Protein AF-A0A1G2QPV4-F1 (afdb_monomer_lite)

Secondary structure (DSSP, 8-state):
-HHHHHHHHHHHHHT----TT--EEEEGGGSPTTPEEE-SSTTB-EEEEEEEESS-EEEEEEESS-EEEEEEEEEE-STT-----EEEEEEEETTS-EEEEEEE--S-PPEEEETTTTEEEEEEEEEEEEE-SEEEEEEEE-TTSEEEEEEEE--B----HHHHHHHHHHHHHIIIIIT-S-GGGGTSSHHHHHHHHHHHHHHHHHHHHHHHS-HHHHHHHHHHHHHHHHHHHHHHHH---TTEEEEETTEEEEES--SSPPPSS--------TTS------HHHHHHHHHHHHHHHHHH-SSPP-TT---EEEEEEESSSSEEEEEEE-SS-EEEEEEEEEEETTTEEEEEEEEEEEE-

Radius of gyration: 27.89 Å; chains: 1; bounding box: 85×53×61 Å

Foldseek 3Di:
DVVVVVVLVVLLVVLPDPPQDDALEDEQCQDDPPDEAEDDPLQAKHKYKHWFDQDKYKYKYWDPFKDWKKKFKKWFPDPPIAFQKKKWKWWAAPVRDIDTDMFGTDRAADWDADQALGTIIRGGDMDIDIGGTGIMMIIMAGVRRGGIMMMIMHDDHDDDVVSLVVLLVCQLVCQCVRNVHHSCSSLVGNNVVSVVSNVVSVVVVLVVCCVVVDVVVSVVVVVVVVVVVVVVCCCVVVDDPQADQDDDPQDTDGRHNNPDDGDPDTDDPPPPPVVPPFDDDRVLLVVQVQVVCQVCVCVQDPDHAPPPFDKGWDDWTAPDSFWIWTWIDRVPWIFIKIWGWDADPVGHIDTPHIGTPDTD

pLDDT: mean 85.11, std 13.78, range [36.62, 98.69]

Sequence (360 aa):
MKRITLAIFVLGLVLVAPVASAHNPRLVFQQATGTVTTIEKPEVSQAFYGLLRGEVEVYNFKLDNAQDFYFSLLAPNVTKAKTDFTARLTGVDIDGKEVWQVLAGKKDWPKYYEEFAGDNYLKGPEKTIYLKAGDYKISVGNPGNIGKYVLVVGTKEAWPPAEIINTLSVLPSLKKDFFETSPWKAYNNRVGLFVLGFSLALIAILILLTWYFGRRFWMAFLIGVLVASGLVFIRVYFSGAEDAWICQNGEWVAHGQPVEVRPDRPCSKQILDTKNVKFQPAPAVAYLVRAYLEKNISSLSPEKEVLGGKFYLTNLEFSDNQTAVVSFEDGHNAFVGLFKFTINEPEQVESLGFEILNKN

Structure (mmCIF, N/CA/C/O backbone):
data_AF-A0A1G2QPV4-F1
#
_entry.id   AF-A0A1G2QPV4-F1
#
loop_
_atom_site.group_PDB
_atom_site.id
_atom_site.type_symbol
_atom_site.label_atom_id
_atom_site.label_alt_id
_atom_site.label_comp_id
_atom_site.label_asym_id
_atom_site.label_entity_id
_atom_site.label_seq_id
_atom_site.pdbx_PDB_ins_code
_atom_site.Cartn_x
_atom_site.Cartn_y
_atom_site.Cartn_z
_atom_site.occupancy
_atom_site.B_iso_or_equiv
_atom_site.auth_seq_id
_atom_site.auth_comp_id
_atom_site.auth_asym_id
_atom_site.auth_atom_id
_atom_site.pdbx_PDB_model_num
ATOM 1 N N . MET A 1 1 ? 42.554 -1.889 -25.750 1.00 53.81 1 MET A N 1
ATOM 2 C CA . MET A 1 1 ? 41.251 -2.552 -25.998 1.00 53.81 1 MET A CA 1
ATOM 3 C C . MET A 1 1 ? 40.832 -3.471 -24.851 1.00 53.81 1 MET A C 1
ATOM 5 O O . MET A 1 1 ? 39.916 -3.078 -24.153 1.00 53.81 1 MET A O 1
ATOM 9 N N . LYS A 1 2 ? 41.528 -4.582 -24.540 1.00 48.50 2 LYS A N 1
ATOM 10 C CA . LYS A 1 2 ? 41.161 -5.495 -23.421 1.00 48.50 2 LYS A CA 1
ATOM 11 C C . LYS A 1 2 ? 40.989 -4.821 -22.041 1.00 48.50 2 LYS A C 1
ATOM 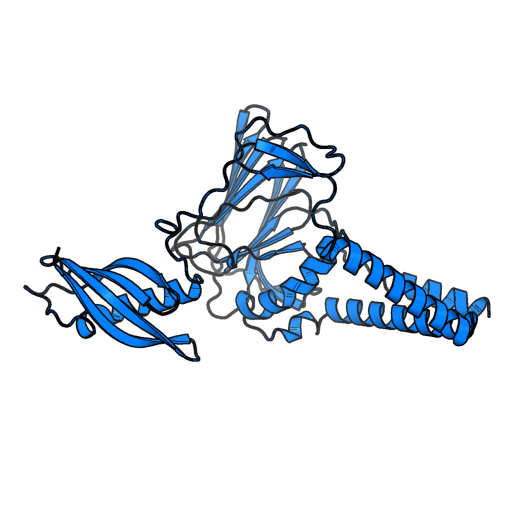13 O O . LYS A 1 2 ? 40.123 -5.213 -21.272 1.00 48.50 2 LYS A O 1
ATOM 18 N N . ARG A 1 3 ? 41.778 -3.778 -21.743 1.00 51.25 3 ARG A N 1
ATOM 19 C CA . ARG A 1 3 ? 41.696 -3.009 -20.480 1.00 51.25 3 ARG A CA 1
ATOM 20 C C . ARG A 1 3 ? 40.470 -2.086 -20.382 1.00 51.25 3 ARG A C 1
ATOM 22 O O . ARG A 1 3 ? 40.031 -1.800 -19.280 1.00 51.25 3 ARG A O 1
ATOM 29 N N . ILE A 1 4 ? 39.911 -1.657 -21.517 1.00 58.84 4 ILE A N 1
ATOM 30 C CA . ILE A 1 4 ? 38.712 -0.802 -21.570 1.00 58.84 4 ILE A CA 1
ATOM 31 C C . ILE A 1 4 ? 37.466 -1.681 -21.405 1.00 58.84 4 ILE A C 1
ATOM 33 O O . ILE A 1 4 ? 36.623 -1.395 -20.566 1.00 58.84 4 ILE A O 1
ATOM 37 N N . THR A 1 5 ? 37.403 -2.824 -22.096 1.00 55.69 5 THR A N 1
ATOM 38 C CA . THR A 1 5 ? 36.300 -3.791 -21.960 1.00 55.69 5 THR A CA 1
ATOM 39 C C . THR A 1 5 ? 36.163 -4.337 -20.533 1.00 55.69 5 THR A C 1
ATOM 41 O O . THR A 1 5 ? 35.050 -4.456 -20.031 1.00 55.69 5 THR A O 1
ATOM 44 N N . LEU A 1 6 ? 37.286 -4.603 -19.852 1.00 52.62 6 LEU A N 1
ATOM 45 C CA . LEU A 1 6 ? 37.298 -5.032 -18.450 1.00 52.62 6 LEU A CA 1
ATOM 46 C C . LEU A 1 6 ? 36.801 -3.928 -17.500 1.00 52.62 6 LEU A C 1
ATOM 48 O O . LEU A 1 6 ? 36.043 -4.216 -16.583 1.00 52.62 6 LEU A O 1
ATOM 52 N N . ALA A 1 7 ? 37.168 -2.665 -17.740 1.00 59.50 7 ALA A N 1
ATOM 53 C CA . ALA A 1 7 ? 36.741 -1.538 -16.908 1.00 59.50 7 ALA A CA 1
ATOM 54 C C . ALA A 1 7 ? 35.225 -1.280 -16.986 1.00 59.50 7 ALA A C 1
ATOM 56 O O . ALA A 1 7 ? 34.612 -0.964 -15.974 1.00 59.50 7 ALA A O 1
ATOM 57 N N . ILE A 1 8 ? 34.603 -1.466 -18.155 1.00 59.56 8 ILE A N 1
ATOM 58 C CA . ILE A 1 8 ? 33.148 -1.313 -18.334 1.00 59.56 8 ILE A CA 1
ATOM 59 C C . ILE A 1 8 ? 32.370 -2.482 -17.716 1.00 59.56 8 ILE A C 1
ATOM 61 O O . ILE A 1 8 ? 31.331 -2.261 -17.100 1.00 59.56 8 ILE A O 1
ATOM 65 N N . PHE A 1 9 ? 32.888 -3.710 -17.814 1.00 57.84 9 PHE A N 1
ATOM 66 C CA . PHE A 1 9 ? 32.292 -4.871 -17.144 1.00 57.84 9 PHE A CA 1
ATOM 67 C C . PHE A 1 9 ? 32.356 -4.729 -15.613 1.00 57.84 9 PHE A C 1
ATOM 69 O O . PHE A 1 9 ? 31.375 -4.990 -14.922 1.00 57.84 9 PHE A O 1
ATOM 76 N N . VAL A 1 10 ? 33.479 -4.224 -15.088 1.00 59.31 10 VAL A N 1
ATOM 77 C CA . VAL A 1 10 ? 33.644 -3.905 -13.662 1.00 59.31 10 VAL A CA 1
ATOM 78 C C . VAL A 1 10 ? 32.740 -2.737 -13.236 1.00 59.31 10 VAL A C 1
ATOM 80 O O . VAL A 1 10 ? 32.134 -2.813 -12.175 1.00 59.31 10 VAL A O 1
ATOM 83 N N . LEU A 1 11 ? 32.560 -1.699 -14.064 1.00 57.50 11 LEU A N 1
ATOM 84 C CA . LEU A 1 11 ? 31.655 -0.576 -13.768 1.00 57.50 11 LEU A CA 1
ATOM 85 C C . LEU A 1 11 ? 30.173 -0.999 -13.741 1.00 57.50 11 LEU A C 1
ATOM 87 O O . LEU A 1 11 ? 29.422 -0.536 -12.887 1.00 57.50 11 LEU A O 1
ATOM 91 N N . GLY A 1 12 ? 29.764 -1.913 -14.631 1.00 55.34 12 GLY A N 1
ATOM 92 C CA . GLY A 1 12 ? 28.429 -2.519 -14.613 1.00 55.34 12 GLY A CA 1
ATOM 93 C C . GLY A 1 12 ? 28.179 -3.384 -13.372 1.00 55.34 12 GLY A C 1
ATOM 94 O O . GLY A 1 12 ? 27.086 -3.346 -12.819 1.00 55.34 12 GLY A O 1
ATOM 95 N N . LEU A 1 13 ? 29.205 -4.095 -12.887 1.00 53.56 13 LEU A N 1
ATOM 96 C CA . LEU A 1 13 ? 29.165 -4.873 -11.639 1.00 53.56 13 LEU A CA 1
ATOM 97 C C . LEU A 1 13 ? 29.114 -3.991 -10.378 1.00 53.56 13 LEU A C 1
ATOM 99 O O . LEU A 1 13 ? 28.478 -4.372 -9.402 1.00 53.56 13 LEU A O 1
ATOM 103 N N . VAL A 1 14 ? 29.730 -2.804 -10.399 1.00 52.16 14 VAL A N 1
ATOM 104 C CA . VAL A 1 14 ? 29.731 -1.852 -9.267 1.00 52.16 14 VAL A CA 1
ATOM 105 C C . VAL A 1 14 ? 28.388 -1.116 -9.110 1.00 52.16 14 VAL A C 1
ATOM 107 O O . VAL A 1 14 ? 28.071 -0.652 -8.017 1.00 52.16 14 VAL A O 1
ATOM 110 N N . LEU A 1 15 ? 27.557 -1.052 -10.157 1.00 48.44 15 LEU A N 1
ATOM 111 C CA . LEU A 1 15 ? 26.215 -0.446 -10.105 1.00 48.44 15 LEU A CA 1
ATOM 112 C C . LEU A 1 15 ? 25.108 -1.407 -9.642 1.00 48.44 15 LEU A C 1
ATOM 114 O O . LEU A 1 15 ? 23.984 -0.963 -9.416 1.00 48.44 15 LEU A O 1
ATOM 118 N N . VAL A 1 16 ? 25.419 -2.690 -9.422 1.00 50.44 16 VAL A N 1
ATOM 119 C CA . VAL A 1 16 ? 24.529 -3.648 -8.739 1.00 50.44 16 VAL A CA 1
ATOM 120 C C . VAL A 1 16 ? 24.710 -3.518 -7.222 1.00 50.44 16 VAL A C 1
ATOM 122 O O . VAL A 1 16 ? 24.920 -4.498 -6.508 1.00 50.44 16 VAL A O 1
ATOM 125 N N . ALA A 1 17 ? 24.701 -2.282 -6.718 1.00 48.34 17 ALA A N 1
ATOM 126 C CA . ALA A 1 17 ? 24.673 -2.061 -5.281 1.00 48.34 17 ALA A CA 1
ATOM 127 C C . ALA A 1 17 ? 23.384 -2.679 -4.712 1.00 48.34 17 ALA A C 1
ATOM 129 O O . ALA A 1 17 ? 22.373 -2.755 -5.421 1.00 48.34 17 ALA A O 1
ATOM 130 N N . PRO A 1 18 ? 23.401 -3.138 -3.452 1.00 49.84 18 PRO A N 1
ATOM 131 C CA . PRO A 1 18 ? 22.307 -3.917 -2.910 1.00 49.84 18 PRO A CA 1
ATOM 132 C C . PRO A 1 18 ? 21.016 -3.093 -2.948 1.00 49.84 18 PRO A C 1
ATOM 134 O O . PRO A 1 18 ? 20.894 -2.085 -2.256 1.00 49.84 18 PRO A O 1
ATOM 137 N N . VAL A 1 19 ? 20.007 -3.573 -3.677 1.00 52.72 19 VAL A N 1
ATOM 138 C CA . VAL A 1 19 ? 18.590 -3.156 -3.553 1.00 52.72 19 VAL A CA 1
ATOM 139 C C . VAL A 1 19 ? 18.004 -3.640 -2.199 1.00 52.72 19 VAL A C 1
ATOM 141 O O . VAL A 1 19 ? 16.799 -3.777 -2.010 1.00 52.72 19 VAL A O 1
ATOM 144 N N . ALA A 1 20 ? 18.888 -3.946 -1.248 1.00 50.06 20 ALA A N 1
ATOM 145 C CA . ALA A 1 20 ? 18.732 -4.877 -0.142 1.00 50.06 20 ALA A CA 1
ATOM 146 C C . ALA A 1 20 ? 18.184 -4.204 1.121 1.00 50.06 20 ALA A C 1
ATOM 148 O O . ALA A 1 20 ? 18.720 -4.365 2.209 1.00 50.06 20 ALA A O 1
ATOM 149 N N . SER A 1 21 ? 17.204 -3.317 0.965 1.00 56.28 21 SER A N 1
ATOM 150 C CA . SER A 1 21 ? 16.435 -2.774 2.100 1.00 56.28 21 SER A CA 1
ATOM 151 C C . SER A 1 21 ? 15.154 -2.068 1.675 1.00 56.28 21 SER A C 1
ATOM 153 O O . SER A 1 21 ? 14.582 -1.304 2.446 1.00 56.28 21 SER A O 1
ATOM 155 N N . ALA A 1 22 ? 14.677 -2.301 0.454 1.00 65.50 22 ALA A N 1
ATOM 156 C CA . ALA A 1 22 ? 13.354 -1.836 0.085 1.00 65.50 22 ALA A CA 1
ATOM 157 C C . ALA A 1 22 ? 12.333 -2.946 0.368 1.00 65.50 22 ALA A C 1
ATOM 159 O O . ALA A 1 22 ? 12.564 -4.124 0.084 1.00 65.50 22 ALA A O 1
ATOM 160 N N . HIS A 1 23 ? 11.192 -2.558 0.928 1.00 76.50 23 HIS A N 1
ATOM 161 C CA . HIS A 1 23 ? 10.010 -3.407 0.945 1.00 76.50 23 HIS A CA 1
ATOM 162 C C . HIS A 1 23 ? 9.363 -3.380 -0.433 1.00 76.50 23 HIS A C 1
ATOM 164 O O . HIS A 1 23 ? 9.369 -2.349 -1.107 1.00 76.50 23 HIS A O 1
ATOM 170 N N . ASN A 1 24 ? 8.751 -4.487 -0.832 1.00 87.44 24 ASN A N 1
ATOM 171 C CA . ASN A 1 24 ? 7.957 -4.507 -2.046 1.00 87.44 24 ASN A CA 1
ATOM 172 C C . ASN A 1 24 ? 6.610 -3.784 -1.812 1.00 87.44 24 ASN A C 1
ATOM 174 O O . ASN A 1 24 ? 5.819 -4.252 -0.983 1.00 87.44 24 ASN A O 1
ATOM 178 N N . PRO A 1 25 ? 6.340 -2.642 -2.476 1.00 91.94 25 PRO A N 1
ATOM 179 C CA . PRO A 1 25 ? 5.156 -1.843 -2.197 1.00 91.94 25 PRO A CA 1
ATOM 180 C C . PRO A 1 25 ? 3.887 -2.453 -2.805 1.00 91.94 25 PRO A C 1
ATOM 182 O O . PRO A 1 25 ? 3.848 -2.852 -3.972 1.00 91.94 25 PRO A O 1
ATOM 185 N N . ARG A 1 26 ? 2.806 -2.453 -2.022 1.00 94.19 26 ARG A N 1
ATOM 186 C CA . ARG A 1 26 ? 1.452 -2.852 -2.431 1.00 94.19 26 ARG A CA 1
ATOM 187 C C . ARG A 1 26 ? 0.473 -1.720 -2.118 1.00 94.19 26 ARG A C 1
ATOM 189 O O . ARG A 1 26 ? 0.315 -1.347 -0.956 1.00 94.19 26 ARG A O 1
ATOM 196 N N . LEU A 1 27 ? -0.169 -1.151 -3.141 1.00 94.19 27 LEU A N 1
ATOM 197 C CA . LEU A 1 27 ? -1.107 -0.030 -2.982 1.00 94.19 27 LEU A CA 1
ATOM 198 C C . LEU A 1 27 ? -2.514 -0.543 -2.649 1.00 94.19 27 LEU A C 1
ATOM 200 O O . LEU A 1 27 ? -3.373 -0.673 -3.517 1.00 94.19 27 LEU A O 1
ATOM 204 N N . VAL A 1 28 ? -2.755 -0.843 -1.377 1.00 94.94 28 VAL A N 1
ATOM 205 C CA . VAL A 1 28 ? -4.061 -1.329 -0.905 1.00 94.94 28 VAL A CA 1
ATOM 206 C C . VAL A 1 28 ? -5.063 -0.183 -0.779 1.00 94.94 28 VAL A C 1
ATOM 208 O O . VAL A 1 28 ? -6.241 -0.358 -1.055 1.00 94.94 28 VAL A O 1
ATOM 211 N N . PHE A 1 29 ? -4.596 1.041 -0.519 1.00 91.19 29 PHE A N 1
ATOM 212 C CA . PHE A 1 29 ? -5.446 2.232 -0.465 1.00 91.19 29 PHE A CA 1
ATOM 213 C C . PHE A 1 29 ? -6.197 2.532 -1.774 1.00 91.19 29 PHE A C 1
ATOM 215 O O . PHE A 1 29 ? -7.103 3.359 -1.766 1.00 91.19 29 PHE A O 1
ATOM 222 N N . GLN A 1 30 ? -5.849 1.912 -2.903 1.00 88.81 30 GLN A N 1
ATOM 223 C CA . GLN A 1 30 ? -6.598 2.051 -4.158 1.00 88.81 30 GLN A CA 1
ATOM 224 C C . GLN A 1 30 ? -7.768 1.059 -4.269 1.00 88.81 30 GLN A C 1
ATOM 226 O O . GLN A 1 30 ? -8.621 1.212 -5.140 1.00 88.81 30 GLN A O 1
ATOM 231 N N . GLN A 1 31 ? -7.830 0.062 -3.386 1.00 88.19 31 GLN A N 1
ATOM 232 C CA . GLN A 1 31 ? -8.887 -0.940 -3.360 1.00 88.19 31 GLN A CA 1
ATOM 233 C C . GLN A 1 31 ? -10.172 -0.390 -2.723 1.00 88.19 31 GLN A C 1
ATOM 235 O O . GLN A 1 31 ? -10.167 0.599 -1.973 1.00 88.19 31 GLN A O 1
ATOM 240 N N . ALA A 1 32 ? -11.290 -1.045 -3.043 1.00 82.38 32 ALA A N 1
ATOM 241 C CA . ALA A 1 32 ? -12.579 -0.766 -2.427 1.00 82.38 32 ALA A CA 1
ATOM 242 C C . ALA A 1 32 ? -12.555 -1.151 -0.939 1.00 82.38 32 ALA A C 1
ATOM 244 O O . ALA A 1 32 ? -11.946 -2.153 -0.558 1.00 82.38 32 ALA A O 1
ATOM 245 N N . THR A 1 33 ? -13.238 -0.370 -0.103 1.00 83.06 33 THR A N 1
ATOM 246 C CA . THR A 1 33 ? -13.399 -0.672 1.326 1.00 83.06 33 THR A CA 1
ATOM 247 C C . THR A 1 33 ? -13.987 -2.075 1.515 1.00 83.06 33 THR A C 1
ATOM 249 O O . THR A 1 33 ? -14.845 -2.493 0.739 1.00 83.06 33 THR A O 1
ATOM 252 N N . GLY A 1 34 ? -13.492 -2.813 2.509 1.00 82.56 34 GLY A N 1
ATOM 253 C CA . GLY A 1 34 ? -13.919 -4.188 2.787 1.00 82.56 34 GLY A CA 1
ATOM 254 C C . GLY A 1 34 ? -13.256 -5.257 1.908 1.00 82.56 34 GLY A C 1
ATOM 255 O O . GLY A 1 34 ? -13.473 -6.448 2.136 1.00 82.56 34 GLY A O 1
ATOM 256 N N . THR A 1 35 ? -12.416 -4.875 0.936 1.00 89.56 35 THR A N 1
ATOM 257 C CA . THR A 1 35 ? -11.646 -5.845 0.141 1.00 89.56 35 THR A CA 1
ATOM 258 C C . THR A 1 35 ? -10.662 -6.596 1.035 1.00 89.56 35 THR A C 1
ATOM 260 O O . THR A 1 35 ? -9.861 -5.998 1.753 1.00 89.56 35 THR A O 1
ATOM 263 N N . VAL A 1 36 ? -10.703 -7.927 0.975 1.00 94.31 36 VAL A N 1
ATOM 264 C CA . VAL A 1 36 ? -9.723 -8.779 1.651 1.00 94.31 36 VAL A CA 1
ATOM 265 C C . VAL A 1 36 ? -8.486 -8.899 0.769 1.00 94.31 36 VAL A C 1
ATOM 267 O O . VAL A 1 36 ? -8.549 -9.432 -0.338 1.00 94.31 36 VAL A O 1
ATOM 270 N N . THR A 1 37 ? -7.348 -8.426 1.269 1.00 96.94 37 THR A N 1
ATOM 271 C CA . THR A 1 37 ? -6.059 -8.556 0.584 1.00 96.94 37 THR A CA 1
ATOM 272 C C . THR A 1 37 ? -5.429 -9.907 0.905 1.00 96.94 37 THR A C 1
ATOM 274 O O . THR A 1 37 ? -5.429 -10.340 2.053 1.00 96.94 37 THR A O 1
ATOM 277 N N . THR A 1 38 ? -4.848 -10.575 -0.088 1.00 97.75 38 THR A N 1
ATOM 278 C CA . THR A 1 38 ? -4.028 -11.774 0.147 1.00 97.75 38 THR A CA 1
ATOM 279 C C . THR A 1 38 ? -2.553 -11.381 0.184 1.00 97.75 38 THR A C 1
ATOM 281 O O . THR A 1 38 ? -2.076 -10.703 -0.725 1.00 97.75 38 THR A O 1
ATOM 284 N N . ILE A 1 39 ? -1.826 -11.786 1.228 1.00 97.25 39 ILE A N 1
ATOM 285 C CA . ILE A 1 39 ? -0.366 -11.657 1.285 1.00 97.25 39 ILE A CA 1
ATOM 286 C C . ILE A 1 39 ? 0.223 -12.898 0.619 1.00 97.25 39 ILE A C 1
ATOM 288 O O . ILE A 1 39 ? 0.235 -13.990 1.190 1.00 97.25 39 ILE A O 1
ATOM 292 N N . GLU A 1 40 ? 0.721 -12.723 -0.596 1.00 94.06 40 GLU A N 1
ATOM 293 C CA . GLU A 1 40 ? 1.468 -13.763 -1.295 1.00 94.06 40 GLU A CA 1
ATOM 294 C C . GLU A 1 40 ? 2.908 -13.807 -0.784 1.00 94.06 40 GLU A C 1
ATOM 296 O O . GLU A 1 40 ? 3.520 -12.758 -0.592 1.00 94.06 40 GLU A O 1
ATOM 301 N N . LYS A 1 41 ? 3.468 -15.008 -0.595 1.00 92.56 41 LYS A N 1
ATOM 302 C CA . LYS A 1 41 ? 4.850 -15.207 -0.112 1.00 92.56 41 LYS A CA 1
ATOM 303 C C . LYS A 1 41 ? 5.134 -14.401 1.170 1.00 92.56 41 LYS A C 1
ATOM 305 O O . LYS A 1 41 ? 5.927 -13.458 1.142 1.00 92.56 41 LYS A O 1
ATOM 310 N N . PRO A 1 42 ? 4.461 -14.723 2.288 1.00 94.25 42 PRO A N 1
ATOM 311 C CA . PRO A 1 42 ? 4.539 -13.971 3.548 1.00 94.25 42 PRO A CA 1
ATOM 312 C C . PRO A 1 42 ? 5.946 -13.892 4.168 1.00 94.25 42 PRO A C 1
ATOM 314 O O . PRO A 1 42 ? 6.179 -13.082 5.061 1.00 94.25 42 PRO A O 1
ATOM 317 N N . GLU A 1 43 ? 6.893 -14.715 3.720 1.00 90.75 43 GLU A N 1
ATOM 318 C CA . GLU A 1 43 ? 8.311 -14.600 4.051 1.00 90.75 43 GLU A CA 1
ATOM 319 C C . GLU A 1 43 ? 8.996 -13.403 3.376 1.00 90.75 43 GLU A C 1
ATOM 321 O O . GLU A 1 43 ? 9.967 -12.872 3.921 1.00 90.75 43 GLU A O 1
ATOM 326 N N . VAL A 1 44 ? 8.505 -12.977 2.206 1.00 91.00 44 VAL A N 1
ATOM 327 C CA . VAL A 1 44 ? 9.066 -11.873 1.422 1.00 91.00 44 VAL A CA 1
ATOM 328 C C . VAL A 1 44 ? 8.657 -10.538 2.028 1.00 91.00 44 VAL A C 1
ATOM 330 O O . VAL A 1 44 ? 7.481 -10.287 2.286 1.00 91.00 44 VAL A O 1
ATOM 333 N N . SER A 1 45 ? 9.654 -9.673 2.195 1.00 91.12 45 SER A N 1
ATOM 334 C CA . SER A 1 45 ? 9.536 -8.320 2.721 1.00 91.12 45 SER A CA 1
ATOM 335 C C . SER A 1 45 ? 8.614 -7.456 1.849 1.00 91.12 45 SER A C 1
ATOM 337 O O . SER A 1 45 ? 8.961 -7.068 0.729 1.00 91.12 45 SER A O 1
ATOM 339 N N . GLN A 1 46 ? 7.422 -7.155 2.361 1.00 94.12 46 GLN A N 1
ATOM 340 C CA . GLN A 1 46 ? 6.354 -6.434 1.663 1.00 94.12 46 GLN A CA 1
ATOM 341 C C . GLN A 1 46 ? 5.799 -5.310 2.534 1.00 94.12 46 GLN A C 1
ATOM 343 O O . GLN A 1 46 ? 5.676 -5.462 3.747 1.00 94.12 46 GLN A O 1
ATOM 348 N N . ALA A 1 47 ? 5.424 -4.198 1.901 1.00 95.56 47 ALA A N 1
ATOM 349 C CA . ALA A 1 47 ? 4.785 -3.057 2.548 1.00 95.56 47 ALA A CA 1
ATOM 350 C C . ALA A 1 47 ? 3.426 -2.780 1.898 1.00 95.56 47 ALA A C 1
ATOM 352 O O . ALA A 1 47 ? 3.340 -2.359 0.743 1.00 95.56 47 ALA A O 1
ATOM 353 N N . PHE A 1 48 ? 2.358 -3.003 2.655 1.00 97.69 48 PHE A N 1
ATOM 354 C CA . PHE A 1 48 ? 0.981 -2.755 2.254 1.00 97.69 48 PHE A CA 1
ATOM 355 C C . PHE A 1 48 ? 0.560 -1.363 2.706 1.00 97.69 48 PHE A C 1
ATOM 357 O O . PHE A 1 48 ? 0.356 -1.121 3.894 1.00 97.69 48 PHE A O 1
ATOM 364 N N . TYR A 1 49 ? 0.432 -0.450 1.752 1.00 97.88 49 TYR A N 1
ATOM 365 C CA . TYR A 1 49 ? -0.001 0.923 1.976 1.00 97.88 49 TYR A CA 1
ATOM 366 C C . TYR A 1 49 ? -1.529 0.956 1.979 1.00 97.88 49 TYR A C 1
ATOM 368 O O . TYR A 1 49 ? -2.144 0.795 0.925 1.00 97.88 49 TYR A O 1
ATOM 376 N N . GLY A 1 50 ? -2.132 1.125 3.154 1.00 97.38 50 GLY A N 1
ATOM 377 C CA . GLY A 1 50 ? -3.578 1.051 3.375 1.00 97.38 50 GLY A CA 1
ATOM 378 C C . GLY A 1 50 ? -4.201 2.387 3.779 1.00 97.38 50 GLY A C 1
ATOM 379 O O . GLY A 1 50 ? -3.520 3.308 4.247 1.00 97.38 50 GLY A O 1
ATOM 380 N N . LEU A 1 51 ? -5.515 2.502 3.596 1.00 96.06 51 LEU A N 1
ATOM 381 C CA . LEU A 1 51 ? -6.305 3.663 4.010 1.00 96.06 51 LEU A CA 1
ATOM 382 C C . LEU A 1 51 ? -7.628 3.183 4.598 1.00 96.06 51 LEU A C 1
ATOM 384 O O . LEU A 1 51 ? -8.517 2.756 3.866 1.00 96.06 51 LEU A O 1
ATOM 388 N N . LEU A 1 52 ? -7.778 3.326 5.914 1.00 95.06 52 LEU A N 1
ATOM 389 C CA . LEU A 1 52 ? -9.031 2.989 6.580 1.00 95.06 52 LEU A CA 1
ATOM 390 C C . LEU A 1 52 ? -10.104 4.050 6.273 1.00 95.06 52 LEU A C 1
ATOM 392 O O . LEU A 1 52 ? -9.825 5.256 6.309 1.00 95.06 52 LEU A O 1
ATOM 396 N N . ARG A 1 53 ? -11.326 3.590 5.971 1.00 93.56 53 ARG A N 1
ATOM 397 C CA . ARG A 1 53 ? -12.486 4.411 5.560 1.00 93.56 53 ARG A CA 1
ATOM 398 C C . ARG A 1 53 ? -13.777 4.029 6.301 1.00 93.56 53 ARG A C 1
ATOM 400 O O . ARG A 1 53 ? -14.816 3.828 5.686 1.00 93.56 53 ARG A O 1
ATOM 407 N N . GLY A 1 54 ? -13.696 3.883 7.618 1.00 91.75 54 GLY A N 1
ATOM 408 C CA . GLY A 1 54 ? -14.795 3.466 8.499 1.00 91.75 54 GLY A CA 1
ATOM 409 C C . GLY A 1 54 ? -14.785 1.973 8.841 1.00 91.75 54 GLY A C 1
ATOM 410 O O . GLY A 1 54 ? -15.334 1.569 9.866 1.00 91.75 54 GLY A O 1
ATOM 411 N N . GLU A 1 55 ? -14.061 1.162 8.073 1.00 92.50 55 GLU A N 1
ATOM 412 C CA . GLU A 1 55 ? -13.931 -0.281 8.287 1.00 92.50 55 GLU A CA 1
ATOM 413 C C . GLU A 1 55 ? -12.482 -0.696 8.536 1.00 92.50 55 GLU A C 1
ATOM 415 O O . GLU A 1 55 ? -11.539 -0.003 8.148 1.00 92.50 55 GLU A O 1
ATOM 420 N N . VAL A 1 56 ? -12.317 -1.837 9.207 1.00 94.56 56 VAL A N 1
ATOM 421 C CA . VAL A 1 56 ? -11.010 -2.484 9.351 1.00 94.56 56 VAL A CA 1
ATOM 422 C C . VAL A 1 56 ? -10.566 -3.052 8.009 1.00 94.56 56 VAL A C 1
ATOM 424 O O . VAL A 1 56 ? -11.386 -3.506 7.215 1.00 94.56 56 VAL A O 1
ATOM 427 N N . GLU A 1 57 ? -9.263 -3.088 7.783 1.00 97.06 57 GLU A N 1
ATOM 428 C CA . GLU A 1 57 ? -8.687 -3.667 6.574 1.00 97.06 57 GLU A CA 1
ATOM 429 C C . GLU A 1 57 ? -8.067 -5.029 6.901 1.00 97.06 57 GLU A C 1
ATOM 431 O O . GLU A 1 57 ? -7.473 -5.228 7.969 1.00 97.06 57 GLU A O 1
ATOM 436 N N . VAL A 1 58 ? -8.295 -6.006 6.023 1.00 97.94 58 VAL A N 1
ATOM 437 C CA . VAL A 1 58 ? -8.069 -7.425 6.309 1.00 97.94 58 VAL A CA 1
ATOM 438 C C . VAL A 1 58 ? -7.091 -8.030 5.314 1.00 97.94 58 VAL A C 1
ATOM 440 O O . VAL A 1 58 ? -7.275 -7.926 4.104 1.00 97.94 58 VAL A O 1
ATOM 443 N N . TYR A 1 59 ? -6.095 -8.730 5.850 1.00 98.50 59 TYR A N 1
ATOM 444 C CA . TYR A 1 59 ? -5.050 -9.413 5.105 1.00 98.50 59 TYR A CA 1
ATOM 445 C C . TYR A 1 59 ? -5.047 -10.895 5.447 1.00 98.50 59 TYR A C 1
ATOM 447 O O . TYR A 1 59 ? -4.761 -11.241 6.590 1.00 98.50 59 TYR A O 1
ATOM 455 N N . ASN A 1 60 ? -5.315 -11.765 4.482 1.00 98.38 60 ASN A N 1
ATOM 456 C CA . ASN A 1 60 ? -5.219 -13.212 4.656 1.00 98.38 60 ASN A CA 1
ATOM 457 C C . ASN A 1 60 ? -3.890 -13.728 4.113 1.00 98.38 60 ASN A C 1
ATOM 459 O O . ASN A 1 60 ? -3.380 -13.220 3.115 1.00 98.38 60 ASN A O 1
ATOM 463 N N . PHE A 1 61 ? -3.341 -14.756 4.747 1.00 98.06 61 PHE A N 1
ATOM 464 C CA . PHE A 1 61 ? -2.149 -15.433 4.260 1.00 98.06 61 PHE A CA 1
ATOM 465 C C . PHE A 1 61 ? -2.079 -16.862 4.767 1.00 98.06 61 PHE A C 1
ATOM 467 O O . PHE A 1 61 ? -2.624 -17.199 5.817 1.00 98.06 61 PHE A O 1
ATOM 474 N N . LYS A 1 62 ? -1.367 -17.689 4.012 1.00 97.00 62 LYS A N 1
ATOM 475 C CA . LYS A 1 62 ? -1.115 -19.079 4.354 1.00 97.00 62 LYS A CA 1
ATOM 476 C C . LYS A 1 62 ? 0.378 -19.303 4.503 1.00 97.00 62 LYS A C 1
ATOM 478 O O . LYS A 1 62 ? 1.169 -18.770 3.726 1.00 97.00 62 LYS A O 1
ATOM 483 N N . LEU A 1 63 ? 0.749 -20.095 5.499 1.00 96.38 63 LEU A N 1
ATOM 484 C CA . LEU A 1 63 ? 2.101 -20.608 5.655 1.00 96.38 63 LEU A CA 1
ATOM 485 C C . LEU A 1 63 ? 2.122 -22.086 5.292 1.00 96.38 63 LEU A C 1
ATOM 487 O O . LEU A 1 63 ? 1.447 -22.891 5.929 1.00 96.38 63 LEU A O 1
ATOM 491 N N . ASP A 1 64 ? 2.929 -22.438 4.293 1.00 93.12 64 ASP A N 1
ATOM 492 C CA . ASP A 1 64 ? 3.160 -23.839 3.921 1.00 93.12 64 ASP A CA 1
ATOM 493 C C . ASP A 1 64 ? 4.206 -24.502 4.824 1.00 93.12 64 ASP A C 1
ATOM 495 O O . ASP A 1 64 ? 4.200 -25.715 5.013 1.00 93.12 64 ASP A O 1
ATOM 499 N N . ASN A 1 65 ? 5.103 -23.702 5.404 1.00 92.81 65 ASN A N 1
ATOM 500 C CA . ASN A 1 65 ? 6.158 -24.155 6.300 1.00 92.81 65 ASN A CA 1
ATOM 501 C C . ASN A 1 65 ? 6.214 -23.254 7.531 1.00 92.81 65 ASN A C 1
ATOM 503 O O . ASN A 1 65 ? 5.887 -22.068 7.466 1.00 92.81 65 ASN A O 1
ATOM 507 N N . ALA A 1 66 ? 6.657 -23.820 8.651 1.00 95.00 66 ALA A N 1
ATOM 508 C CA . ALA A 1 66 ? 6.885 -23.041 9.855 1.00 95.00 66 ALA A CA 1
ATOM 509 C C . ALA A 1 66 ? 8.039 -22.048 9.648 1.00 95.00 66 ALA A C 1
ATOM 511 O O . ALA A 1 66 ? 9.078 -22.409 9.092 1.00 95.00 66 ALA A O 1
ATOM 512 N N . GLN A 1 67 ? 7.868 -20.815 10.114 1.00 94.88 67 GLN A N 1
ATOM 513 C CA . GLN A 1 67 ? 8.859 -19.754 9.964 1.00 94.88 67 GLN A CA 1
ATOM 514 C C . GLN A 1 67 ? 8.695 -18.666 11.026 1.00 94.88 67 GLN A C 1
ATOM 516 O O . GLN A 1 67 ? 7.627 -18.498 11.621 1.00 94.88 67 GLN A O 1
ATOM 521 N N . ASP A 1 68 ? 9.748 -17.873 11.207 1.00 96.00 68 ASP A N 1
ATOM 522 C CA . ASP A 1 68 ? 9.637 -16.593 11.894 1.00 96.00 68 ASP A CA 1
ATOM 523 C C . ASP A 1 68 ? 8.903 -15.598 10.992 1.00 96.00 68 ASP A C 1
ATOM 525 O O . ASP A 1 68 ? 9.343 -15.265 9.891 1.00 96.00 68 ASP A O 1
ATOM 529 N N . PHE A 1 69 ? 7.761 -15.123 11.467 1.00 96.62 69 PHE A N 1
ATOM 530 C CA . PHE A 1 69 ? 6.920 -14.162 10.783 1.00 96.62 69 PHE A CA 1
ATOM 531 C C . PHE A 1 69 ? 7.056 -12.792 11.449 1.00 96.62 69 PHE A C 1
ATOM 533 O O . PHE A 1 69 ? 6.653 -12.587 12.599 1.00 96.62 69 PHE A O 1
ATOM 540 N N . TYR A 1 70 ? 7.651 -11.856 10.713 1.00 97.19 70 TYR A N 1
ATOM 541 C CA . TYR A 1 70 ? 7.741 -10.450 11.091 1.00 97.19 70 TYR A CA 1
ATOM 542 C C . TYR A 1 70 ? 6.524 -9.690 10.581 1.00 97.19 70 TYR A C 1
ATOM 544 O O . TYR A 1 70 ? 6.118 -9.865 9.431 1.00 97.19 70 TYR A O 1
ATOM 552 N N . PHE A 1 71 ? 5.991 -8.808 11.420 1.00 97.94 71 PHE A N 1
ATOM 553 C CA . PHE A 1 71 ? 5.035 -7.800 11.001 1.00 97.94 71 PHE A CA 1
ATOM 554 C C . PHE A 1 71 ? 5.166 -6.526 11.835 1.00 97.94 71 PHE A C 1
ATOM 556 O O . PHE A 1 71 ? 5.511 -6.561 13.022 1.00 97.94 71 PHE A O 1
ATOM 563 N N . SER A 1 72 ? 4.890 -5.383 11.217 1.00 97.62 72 SER A N 1
ATOM 564 C CA . SER A 1 72 ? 4.945 -4.081 11.874 1.00 97.62 72 SER A CA 1
ATOM 565 C C . SER A 1 72 ? 3.968 -3.081 11.280 1.00 97.62 72 SER A C 1
ATOM 567 O O . SER A 1 72 ? 3.396 -3.292 10.209 1.00 97.62 72 SER A O 1
ATOM 569 N N . LEU A 1 73 ? 3.757 -1.990 12.013 1.00 98.19 73 LEU A N 1
ATOM 570 C CA . LEU A 1 73 ? 2.953 -0.865 11.564 1.00 98.19 73 LEU A CA 1
ATOM 571 C C . LEU A 1 73 ? 3.806 0.390 11.401 1.00 98.19 73 LEU A C 1
ATOM 573 O O . LEU A 1 73 ? 4.598 0.734 12.276 1.00 98.19 73 LEU A O 1
ATOM 577 N N . LEU A 1 74 ? 3.564 1.123 10.319 1.00 97.44 74 LEU A N 1
ATOM 578 C CA . LEU A 1 74 ? 4.035 2.490 10.119 1.00 97.44 74 LEU A CA 1
ATOM 579 C C . LEU A 1 74 ? 2.847 3.391 9.770 1.00 97.44 74 LEU A C 1
ATOM 581 O O . LEU A 1 74 ? 1.788 2.925 9.352 1.00 97.44 74 LEU A O 1
ATOM 585 N N . ALA A 1 75 ? 3.027 4.696 9.918 1.00 97.31 75 ALA A N 1
ATOM 586 C CA . ALA A 1 75 ? 2.124 5.700 9.367 1.00 97.31 75 ALA A CA 1
ATOM 587 C C . ALA A 1 75 ? 2.934 6.701 8.535 1.00 97.31 75 ALA A C 1
ATOM 589 O O . ALA A 1 75 ? 4.090 6.966 8.875 1.00 97.31 75 ALA A O 1
ATOM 590 N N . PRO A 1 76 ? 2.386 7.265 7.446 1.00 97.31 76 PRO A N 1
ATOM 591 C CA . PRO A 1 76 ? 3.076 8.326 6.726 1.00 97.31 76 PRO A CA 1
ATOM 592 C C . PRO A 1 76 ? 3.204 9.559 7.625 1.00 97.31 76 PRO A C 1
ATOM 594 O O . PRO A 1 76 ? 2.253 9.946 8.303 1.00 97.31 76 PRO A O 1
ATOM 597 N N . ASN A 1 77 ? 4.372 10.199 7.630 1.00 96.38 77 ASN A N 1
ATOM 598 C CA . ASN A 1 77 ? 4.587 11.442 8.369 1.00 96.38 77 ASN A CA 1
ATOM 599 C C . ASN A 1 77 ? 4.042 12.637 7.565 1.00 96.38 77 ASN A C 1
ATOM 601 O O . ASN A 1 77 ? 4.799 13.406 6.973 1.00 96.38 77 ASN A O 1
ATOM 605 N N . VAL A 1 78 ? 2.713 12.741 7.517 1.00 94.44 78 VAL A N 1
ATOM 606 C CA . VAL A 1 78 ? 1.945 13.773 6.803 1.00 94.44 78 VAL A CA 1
ATOM 607 C C . VAL A 1 78 ? 1.044 14.554 7.759 1.00 94.44 78 VAL A C 1
ATOM 609 O O . VAL A 1 78 ? 0.927 14.245 8.949 1.00 94.44 78 VAL A O 1
ATOM 612 N N . THR A 1 79 ? 0.385 15.591 7.248 1.00 88.50 79 THR A N 1
ATOM 613 C CA . THR A 1 79 ? -0.565 16.369 8.050 1.00 88.50 79 THR A CA 1
ATOM 614 C C . THR A 1 79 ? -1.760 15.493 8.441 1.00 88.50 79 THR A C 1
ATOM 616 O O . THR A 1 79 ? -2.299 14.768 7.616 1.00 88.50 79 THR A O 1
ATOM 619 N N . LYS A 1 80 ? -2.175 15.543 9.717 1.00 88.75 80 LYS A N 1
ATOM 620 C CA . LYS A 1 80 ? -3.227 14.678 10.304 1.00 88.75 80 LYS A CA 1
ATOM 621 C C . LYS A 1 80 ? -2.900 13.174 10.318 1.00 88.75 80 LYS A C 1
ATOM 623 O O . LYS A 1 80 ? -3.817 12.358 10.420 1.00 88.75 80 LYS A O 1
ATOM 628 N N . ALA A 1 81 ? -1.621 12.799 10.253 1.00 93.31 81 ALA A N 1
ATOM 629 C CA . ALA A 1 81 ? -1.213 11.415 10.467 1.00 93.31 81 ALA A CA 1
ATOM 630 C C . ALA A 1 81 ? -1.728 10.882 11.816 1.00 93.31 81 ALA A C 1
ATOM 632 O O . ALA A 1 81 ? -1.701 11.580 12.833 1.00 93.31 81 ALA A O 1
ATOM 633 N N . LYS A 1 82 ? -2.193 9.633 11.807 1.00 94.75 82 LYS A N 1
ATOM 634 C CA . LYS A 1 82 ? -2.615 8.897 13.000 1.00 94.75 82 LYS A CA 1
ATOM 635 C C . LYS A 1 82 ? -1.570 7.847 13.383 1.00 94.75 82 LYS A C 1
ATOM 637 O O . LYS A 1 82 ? -0.772 7.427 12.553 1.00 94.75 82 LYS A O 1
ATOM 642 N N . THR A 1 83 ? -1.575 7.438 14.646 1.00 96.00 83 THR A N 1
ATOM 643 C CA . THR A 1 83 ? -0.593 6.515 15.262 1.00 96.00 83 THR A CA 1
ATOM 644 C C . THR A 1 83 ? -1.260 5.511 16.214 1.00 96.00 83 THR A C 1
ATOM 646 O O . THR A 1 83 ? -0.615 4.661 16.823 1.00 96.00 83 THR A O 1
ATOM 649 N N . ASP A 1 84 ? -2.585 5.572 16.328 1.00 95.62 84 ASP A N 1
ATOM 650 C CA . ASP A 1 84 ? -3.431 4.720 17.167 1.00 95.62 84 ASP A CA 1
ATOM 651 C C . ASP A 1 84 ? -3.857 3.418 16.460 1.00 95.62 84 ASP A C 1
ATOM 653 O O . ASP A 1 84 ? -4.802 2.747 16.880 1.00 95.62 84 ASP A O 1
ATOM 657 N N . PHE A 1 85 ? -3.155 3.045 15.385 1.00 97.56 85 PHE A N 1
ATOM 658 C CA . PHE A 1 85 ? -3.418 1.824 14.633 1.00 97.56 85 PHE A CA 1
ATOM 659 C C . PHE A 1 85 ? -3.077 0.574 15.437 1.00 97.56 85 PHE A C 1
ATOM 661 O O . PHE A 1 85 ? -2.074 0.505 16.143 1.00 97.56 85 PHE A O 1
ATOM 668 N N . THR A 1 86 ? -3.917 -0.440 15.296 1.00 97.81 86 THR A N 1
ATOM 669 C CA . THR A 1 86 ? -3.766 -1.759 15.890 1.00 97.81 86 THR A CA 1
ATOM 670 C C . THR A 1 86 ? -3.777 -2.807 14.791 1.00 97.81 86 THR A C 1
ATOM 672 O O . THR A 1 86 ? -4.718 -2.839 14.002 1.00 97.81 86 THR A O 1
ATOM 675 N N . ALA A 1 87 ? -2.782 -3.692 14.775 1.00 98.25 87 ALA A N 1
ATOM 676 C CA . ALA A 1 87 ? -2.780 -4.886 13.936 1.00 98.25 87 ALA A CA 1
ATOM 677 C C . ALA A 1 87 ? -3.074 -6.107 14.808 1.00 98.25 87 ALA A C 1
ATOM 679 O O . ALA A 1 87 ? -2.392 -6.338 15.808 1.00 98.25 87 ALA A O 1
ATOM 680 N N . ARG A 1 88 ? -4.094 -6.883 14.443 1.00 98.38 88 ARG A N 1
ATOM 681 C CA . ARG A 1 88 ? -4.472 -8.124 15.128 1.00 98.38 88 ARG A CA 1
ATOM 682 C C . ARG A 1 88 ? -4.210 -9.300 14.210 1.00 98.38 88 ARG A C 1
ATOM 684 O O . ARG A 1 88 ? -4.889 -9.429 13.198 1.00 98.38 88 ARG A O 1
ATOM 691 N N . LEU A 1 89 ? -3.249 -10.137 14.571 1.00 98.31 89 LEU A N 1
ATOM 692 C CA . LEU A 1 89 ? -3.008 -11.412 13.919 1.00 98.31 89 LEU A CA 1
ATOM 693 C C . LEU A 1 89 ? -3.842 -12.494 14.606 1.00 98.31 89 LEU A C 1
ATOM 695 O O . LEU A 1 89 ? -3.771 -12.670 15.824 1.00 98.31 89 LEU A O 1
ATOM 699 N N . THR A 1 90 ? -4.591 -13.230 13.799 1.00 98.06 90 THR A N 1
ATOM 700 C CA . THR A 1 90 ? -5.417 -14.369 14.203 1.00 98.06 90 THR A CA 1
ATOM 701 C C . THR A 1 90 ? -5.236 -15.511 13.217 1.00 98.06 90 THR A C 1
ATOM 703 O O . THR A 1 90 ? -4.964 -15.254 12.048 1.00 98.06 90 THR A O 1
ATOM 706 N N . GLY A 1 91 ? -5.413 -16.750 13.647 1.00 96.38 91 GLY A N 1
ATOM 707 C CA . GLY A 1 91 ? -5.406 -17.892 12.740 1.00 96.38 91 GLY A CA 1
ATOM 708 C C . GLY A 1 91 ? -5.344 -19.207 13.485 1.00 96.38 91 GLY A C 1
ATOM 709 O O . GLY A 1 91 ? -5.343 -19.226 14.718 1.00 96.38 91 GLY A O 1
ATOM 710 N N . VAL A 1 92 ? -5.278 -20.289 12.725 1.00 92.56 92 VAL A N 1
ATOM 711 C CA . VAL A 1 92 ? -5.181 -21.649 13.251 1.00 92.56 92 VAL A CA 1
ATOM 712 C C . VAL A 1 92 ? -3.984 -22.312 12.588 1.00 92.56 92 VAL A C 1
ATOM 714 O O . VAL A 1 92 ? -3.838 -22.258 11.365 1.00 92.56 92 VAL A O 1
ATOM 717 N N . ASP A 1 93 ? -3.096 -22.880 13.399 1.00 94.06 93 ASP A N 1
ATOM 718 C CA . ASP A 1 93 ? -1.968 -23.642 12.880 1.00 94.06 93 ASP A CA 1
ATOM 719 C C . ASP A 1 93 ? -2.367 -25.060 12.437 1.00 94.06 93 ASP A C 1
ATOM 721 O O . ASP A 1 93 ? -3.493 -25.515 12.635 1.00 94.06 93 ASP A O 1
ATOM 725 N N . ILE A 1 94 ? -1.422 -25.769 11.826 1.00 94.00 94 ILE A N 1
ATOM 726 C CA . ILE A 1 94 ? -1.599 -27.129 11.308 1.00 94.00 94 ILE A CA 1
ATOM 727 C C . ILE A 1 94 ? -1.998 -28.152 12.383 1.00 94.00 94 ILE A C 1
ATOM 729 O O . ILE A 1 94 ? -2.586 -29.178 12.053 1.00 94.00 94 ILE A O 1
ATOM 733 N N . ASP A 1 95 ? -1.723 -27.872 13.661 1.00 93.12 95 ASP A N 1
ATOM 734 C CA . ASP A 1 95 ? -2.100 -28.729 14.787 1.00 93.12 95 ASP A CA 1
ATOM 735 C C . ASP A 1 95 ? -3.492 -28.371 15.344 1.00 93.12 95 ASP A C 1
ATOM 737 O O . ASP A 1 95 ? -3.930 -28.934 16.349 1.00 93.12 95 ASP A O 1
ATOM 741 N N . GLY A 1 96 ? -4.196 -27.418 14.723 1.00 92.12 96 GLY A N 1
ATOM 742 C CA . GLY A 1 96 ? -5.491 -26.925 15.181 1.00 92.12 96 GLY A CA 1
ATOM 743 C C . GLY A 1 96 ? -5.398 -25.924 16.335 1.00 92.12 96 GLY A C 1
ATOM 744 O O . GLY A 1 96 ? -6.416 -25.615 16.955 1.00 92.12 96 GLY A O 1
ATOM 745 N N . LYS A 1 97 ? -4.205 -25.410 16.659 1.00 92.44 97 LYS A N 1
ATOM 746 C CA . LYS A 1 97 ? -4.024 -24.449 17.748 1.00 92.44 97 LYS A CA 1
ATOM 747 C C . LYS A 1 97 ? -4.277 -23.026 17.258 1.00 92.44 97 LYS A C 1
ATOM 749 O O . LYS A 1 97 ? -3.677 -22.556 16.291 1.00 92.44 97 LYS A O 1
ATOM 754 N N . GLU A 1 98 ? -5.129 -22.311 17.987 1.00 94.62 98 GLU A N 1
ATOM 755 C CA . GLU A 1 98 ? -5.396 -20.900 17.726 1.00 94.62 98 GLU A CA 1
ATOM 756 C C . GLU A 1 98 ? -4.182 -20.021 18.056 1.00 94.62 98 GLU A C 1
ATOM 758 O O . GLU A 1 98 ? -3.525 -20.159 19.095 1.00 94.62 98 GLU A O 1
ATOM 763 N N . VAL A 1 99 ? -3.910 -19.067 17.170 1.00 94.75 99 VAL A N 1
ATOM 764 C CA . VAL A 1 99 ? -2.895 -18.031 17.341 1.00 94.75 99 VAL A CA 1
ATOM 765 C C . VAL A 1 99 ? -3.583 -16.682 17.464 1.00 94.75 99 VAL A C 1
ATOM 767 O O . VAL A 1 99 ? -4.409 -16.318 16.631 1.00 94.75 99 VAL A O 1
ATOM 770 N N . TRP A 1 100 ? -3.195 -15.914 18.481 1.00 95.94 100 TRP A N 1
ATOM 771 C CA . TRP A 1 100 ? -3.680 -14.556 18.703 1.00 95.94 100 TRP A CA 1
ATOM 772 C C . TRP A 1 100 ? -2.530 -13.636 19.114 1.00 95.94 100 TRP A C 1
ATOM 774 O O . TRP A 1 100 ? -1.862 -13.875 20.122 1.00 95.94 100 TRP A O 1
ATOM 784 N N . GLN A 1 101 ? -2.268 -12.597 18.321 1.00 97.25 101 GLN A N 1
ATOM 785 C CA . GLN A 1 101 ? -1.238 -11.591 18.592 1.00 97.25 101 GLN A CA 1
ATOM 786 C C . GLN A 1 101 ? -1.745 -10.195 18.237 1.00 97.25 101 GLN A C 1
ATOM 788 O O . GLN A 1 101 ? -2.470 -10.011 17.262 1.00 97.25 101 GLN A O 1
ATOM 793 N N . VAL A 1 102 ? -1.337 -9.193 19.016 1.00 97.00 102 VAL A N 1
ATOM 794 C CA . VAL A 1 102 ? -1.768 -7.806 18.820 1.00 97.00 102 VAL A CA 1
ATOM 795 C C . VAL A 1 102 ? -0.570 -6.866 18.872 1.00 97.00 102 VAL A C 1
ATOM 797 O O . VAL A 1 102 ? 0.220 -6.904 19.814 1.00 97.00 102 VAL A O 1
ATOM 800 N N . LEU A 1 103 ? -0.473 -5.990 17.875 1.00 96.44 103 LEU A N 1
ATOM 801 C CA . LEU A 1 103 ? 0.371 -4.803 17.887 1.00 96.44 103 LEU A CA 1
ATOM 802 C C . LEU A 1 103 ? -0.517 -3.594 18.143 1.00 96.44 103 LEU A C 1
ATOM 804 O O . LEU A 1 103 ? -1.246 -3.178 17.249 1.00 96.44 103 LEU A O 1
ATOM 808 N N . ALA A 1 104 ? -0.481 -3.049 19.356 1.00 92.69 104 ALA A N 1
ATOM 809 C CA . ALA A 1 104 ? -1.254 -1.864 19.712 1.00 92.69 104 ALA A CA 1
ATOM 810 C C . ALA A 1 104 ? -0.416 -0.594 19.521 1.00 92.69 104 ALA A C 1
ATOM 812 O O . ALA A 1 104 ? 0.644 -0.437 20.135 1.00 92.69 104 ALA A O 1
ATOM 813 N N . GLY A 1 105 ? -0.902 0.314 18.677 1.00 83.56 105 GLY A N 1
ATOM 814 C CA . GLY A 1 105 ? -0.350 1.651 18.505 1.00 83.56 105 GLY A CA 1
ATOM 815 C C . GLY A 1 105 ? -0.467 2.502 19.769 1.00 83.56 105 GLY A C 1
ATOM 816 O O . GLY A 1 105 ? -1.225 2.205 20.692 1.00 83.56 105 GLY A O 1
ATOM 817 N N . LYS A 1 106 ? 0.315 3.579 19.812 1.00 84.56 106 LYS A N 1
ATOM 818 C CA . LYS A 1 106 ? 0.365 4.550 20.912 1.00 84.56 106 LYS A CA 1
ATOM 819 C C . LYS A 1 106 ? 0.368 5.940 20.295 1.00 84.56 106 LYS A C 1
ATOM 821 O O . LYS A 1 106 ? 0.754 6.097 19.144 1.00 84.56 106 LYS A O 1
ATOM 826 N N . LYS A 1 107 ? -0.023 6.948 21.075 1.00 78.88 107 LYS A N 1
ATOM 827 C CA . LYS A 1 107 ? -0.247 8.313 20.582 1.00 78.88 107 LYS A CA 1
ATOM 828 C C . LYS A 1 107 ? 0.982 8.950 19.906 1.00 78.88 107 LYS A C 1
ATOM 830 O O . LYS A 1 107 ? 0.803 9.723 18.973 1.00 78.88 107 LYS A O 1
ATOM 835 N N . ASP A 1 108 ? 2.201 8.544 20.268 1.00 85.56 108 ASP A N 1
ATOM 836 C CA . ASP A 1 108 ? 3.437 9.189 19.810 1.00 85.56 108 ASP A CA 1
ATOM 837 C C . ASP A 1 108 ? 4.428 8.180 19.211 1.00 85.56 108 ASP A C 1
ATOM 839 O O . ASP A 1 108 ? 5.276 7.612 19.901 1.00 85.56 108 ASP A O 1
ATOM 843 N N . TRP A 1 109 ? 4.312 7.930 17.908 1.00 95.88 109 TRP A N 1
ATOM 844 C CA . TRP A 1 109 ? 5.271 7.102 17.173 1.00 95.88 109 TRP A CA 1
ATOM 845 C C . TRP A 1 109 ? 6.510 7.924 16.775 1.00 95.88 109 TRP A C 1
ATOM 847 O O . TRP A 1 109 ? 6.354 9.030 16.248 1.00 95.88 109 TRP A O 1
ATOM 857 N N . PRO A 1 110 ? 7.743 7.425 17.005 1.00 95.81 110 PRO A N 1
ATOM 858 C CA . PRO A 1 110 ? 8.963 8.129 16.618 1.00 95.81 110 PRO A CA 1
ATOM 859 C C . PRO A 1 110 ? 9.051 8.318 15.102 1.00 95.81 110 PRO A C 1
ATOM 861 O O . PRO A 1 110 ? 8.640 7.458 14.325 1.00 95.81 110 PRO A O 1
ATOM 864 N N . LYS A 1 111 ? 9.638 9.436 14.670 1.00 96.31 111 LYS A N 1
ATOM 865 C CA . LYS A 1 111 ? 9.917 9.674 13.249 1.00 96.31 111 LYS A CA 1
ATOM 866 C C . LYS A 1 111 ? 10.962 8.679 12.744 1.00 96.31 111 LYS A C 1
ATOM 868 O O . LYS A 1 111 ? 11.955 8.421 13.419 1.00 96.31 111 LYS A O 1
ATOM 873 N N . TYR A 1 112 ? 10.749 8.173 11.539 1.00 94.44 112 TYR A N 1
ATOM 874 C CA . TYR A 1 112 ? 11.653 7.276 10.832 1.00 94.44 112 TYR A CA 1
ATOM 875 C C . TYR A 1 112 ? 11.783 7.740 9.383 1.00 94.44 112 TYR A C 1
ATOM 877 O O . TYR A 1 112 ? 10.784 8.056 8.743 1.00 94.44 112 TYR A O 1
ATOM 885 N N . TYR A 1 113 ? 13.011 7.806 8.880 1.00 93.12 113 TYR A N 1
ATOM 886 C CA . TYR A 1 113 ? 13.287 8.132 7.486 1.00 93.12 113 TYR A CA 1
ATOM 887 C C . TYR A 1 113 ? 13.792 6.880 6.776 1.00 93.12 113 TYR A C 1
ATOM 889 O O . TYR A 1 113 ? 14.783 6.285 7.196 1.00 93.12 113 TYR A O 1
ATOM 897 N N . GLU A 1 114 ? 13.095 6.486 5.717 1.00 88.50 114 GLU A N 1
ATOM 898 C CA . GLU A 1 114 ? 13.472 5.371 4.857 1.00 88.50 114 GLU A CA 1
ATOM 899 C C . GLU A 1 114 ? 14.339 5.928 3.720 1.00 88.50 114 GLU A C 1
ATOM 901 O O . GLU A 1 114 ? 13.887 6.736 2.906 1.00 88.50 114 GLU A O 1
ATOM 906 N N . GLU A 1 115 ? 15.620 5.562 3.707 1.00 81.56 115 GLU A N 1
ATOM 907 C CA . GLU A 1 115 ? 16.626 6.219 2.870 1.00 81.56 115 GLU A CA 1
ATOM 908 C C . GLU A 1 115 ? 16.547 5.858 1.380 1.00 81.56 115 GLU A C 1
ATOM 910 O O . GLU A 1 115 ? 17.081 6.593 0.543 1.00 81.56 115 GLU A O 1
ATOM 915 N N . PHE A 1 116 ? 15.942 4.722 1.036 1.00 80.56 116 PHE A N 1
ATOM 916 C CA . PHE A 1 116 ? 15.933 4.171 -0.312 1.00 80.56 116 PHE A CA 1
ATOM 917 C C . PHE A 1 116 ? 14.928 4.907 -1.202 1.00 80.56 116 PHE A C 1
ATOM 919 O O . PHE A 1 116 ? 15.316 5.551 -2.183 1.00 80.56 116 PHE A O 1
ATOM 926 N N . ALA A 1 117 ? 13.649 4.887 -0.828 1.00 83.00 117 ALA A N 1
ATOM 927 C CA . ALA A 1 117 ? 12.589 5.652 -1.469 1.00 83.00 117 ALA A CA 1
ATOM 928 C C . ALA A 1 117 ? 12.572 7.116 -1.000 1.00 83.00 117 ALA A C 1
ATOM 930 O O . ALA A 1 117 ? 12.016 7.971 -1.697 1.00 83.00 117 ALA A O 1
ATOM 931 N N . GLY A 1 118 ? 13.204 7.442 0.130 1.00 87.69 118 GLY A N 1
ATOM 932 C CA . GLY A 1 118 ? 13.272 8.805 0.659 1.00 87.69 118 GLY A CA 1
ATOM 933 C C . GLY A 1 118 ? 11.957 9.256 1.293 1.00 87.69 118 GLY A C 1
ATOM 934 O O . GLY A 1 118 ? 11.523 10.392 1.084 1.00 87.69 118 GLY A O 1
ATOM 935 N N . ASP A 1 119 ? 11.293 8.352 2.013 1.00 92.25 119 ASP A N 1
ATOM 936 C CA . ASP A 1 119 ? 9.996 8.590 2.645 1.00 92.25 119 ASP A CA 1
ATOM 937 C C . ASP A 1 119 ? 10.117 8.799 4.152 1.00 92.25 119 ASP A C 1
ATOM 939 O O . ASP A 1 119 ? 10.942 8.193 4.835 1.00 92.25 119 ASP A O 1
ATOM 943 N N . ASN A 1 120 ? 9.264 9.677 4.681 1.00 94.88 120 ASN A N 1
ATOM 944 C CA . ASN A 1 120 ? 9.182 9.941 6.111 1.00 94.88 120 ASN A CA 1
ATOM 945 C C . ASN A 1 120 ? 7.975 9.215 6.700 1.00 94.88 120 ASN A C 1
ATOM 947 O O . ASN A 1 120 ? 6.837 9.408 6.268 1.00 94.88 120 ASN A O 1
ATOM 951 N N . TYR A 1 121 ? 8.230 8.450 7.748 1.00 96.75 121 TYR A N 1
ATOM 952 C CA . TYR A 1 121 ? 7.253 7.666 8.478 1.00 96.75 121 TYR A CA 1
ATOM 953 C C . TYR A 1 121 ? 7.219 8.069 9.950 1.00 96.75 121 TYR A C 1
ATOM 955 O O . TYR A 1 121 ? 8.146 8.673 10.494 1.00 96.75 121 TYR A O 1
ATOM 963 N N . LEU A 1 122 ? 6.137 7.677 10.604 1.00 97.31 122 LEU A N 1
ATOM 964 C CA . LEU A 1 122 ? 6.049 7.487 12.038 1.00 97.31 122 LEU A CA 1
ATOM 965 C C . LEU A 1 122 ? 6.124 5.974 12.274 1.00 97.31 122 LEU A C 1
ATOM 967 O O . LEU A 1 122 ? 5.304 5.226 11.736 1.00 97.31 122 LEU A O 1
ATOM 971 N N . LYS A 1 123 ? 7.139 5.515 13.009 1.00 96.81 123 LYS A N 1
ATOM 972 C CA . LYS A 1 123 ? 7.414 4.092 13.222 1.00 96.81 123 LYS A CA 1
ATOM 973 C C . LYS A 1 123 ? 6.609 3.563 14.402 1.00 96.81 123 LYS A C 1
ATOM 975 O O . LYS A 1 123 ? 6.818 3.980 15.538 1.00 96.81 123 LYS A O 1
ATOM 980 N N . GLY A 1 124 ? 5.697 2.646 14.116 1.00 97.06 124 GLY A N 1
ATOM 981 C CA . GLY A 1 124 ? 4.858 1.999 15.108 1.00 97.06 124 GLY A CA 1
ATOM 982 C C . GLY A 1 124 ? 5.469 0.739 15.712 1.00 97.06 124 GLY A C 1
ATOM 983 O O . GLY A 1 124 ? 6.673 0.498 15.599 1.00 97.06 124 GLY A O 1
ATOM 984 N N . PRO A 1 125 ? 4.643 -0.056 16.413 1.00 96.75 125 PRO A N 1
ATOM 985 C CA . PRO A 1 125 ? 5.068 -1.317 16.998 1.00 96.75 125 PRO A CA 1
ATOM 986 C C . PRO A 1 125 ? 5.416 -2.350 15.919 1.00 96.75 125 PRO A C 1
ATOM 988 O O . PRO A 1 125 ? 4.829 -2.377 14.836 1.00 96.75 125 PRO A O 1
ATOM 991 N N . GLU A 1 126 ? 6.338 -3.241 16.262 1.00 96.88 126 GLU A N 1
ATOM 992 C CA . GLU A 1 126 ? 6.778 -4.355 15.427 1.00 96.88 126 GLU A CA 1
ATOM 993 C C . GLU A 1 126 ? 6.956 -5.612 16.271 1.00 96.88 126 GLU A C 1
ATOM 995 O O . GLU A 1 126 ? 7.202 -5.529 17.479 1.00 96.88 126 GLU A O 1
ATOM 1000 N N . LYS A 1 127 ? 6.813 -6.782 15.649 1.00 96.44 127 LYS A N 1
ATOM 1001 C CA . LYS A 1 127 ? 7.055 -8.059 16.316 1.00 96.44 127 LYS A CA 1
ATOM 1002 C C . LYS A 1 127 ? 7.445 -9.133 15.314 1.00 96.44 127 LYS A C 1
ATOM 1004 O O . LYS A 1 127 ? 6.897 -9.204 14.219 1.00 96.44 127 LYS A O 1
ATOM 1009 N N . THR A 1 128 ? 8.334 -10.011 15.759 1.00 97.06 128 THR A N 1
ATOM 1010 C CA . THR A 1 128 ? 8.604 -11.297 15.119 1.00 97.06 128 THR A CA 1
ATOM 1011 C C . THR A 1 128 ? 8.052 -12.393 16.011 1.00 97.06 128 THR A C 1
ATOM 1013 O O . THR A 1 128 ? 8.267 -12.383 17.225 1.00 97.06 128 THR A O 1
ATOM 1016 N N . ILE A 1 129 ? 7.310 -13.320 15.421 1.00 96.00 129 ILE A N 1
ATOM 1017 C CA . ILE A 1 129 ? 6.765 -14.487 16.109 1.00 96.00 129 ILE A CA 1
ATOM 1018 C C . ILE A 1 129 ? 7.044 -15.738 15.291 1.00 96.00 129 ILE A C 1
ATOM 1020 O O . ILE A 1 129 ? 7.018 -15.698 14.067 1.00 96.00 129 ILE A O 1
ATOM 1024 N N . TYR A 1 130 ? 7.245 -16.858 15.968 1.00 96.62 130 TYR A N 1
ATOM 1025 C CA . TYR A 1 130 ? 7.310 -18.145 15.297 1.00 96.62 130 TYR A CA 1
ATOM 1026 C C . TYR A 1 130 ? 5.891 -18.632 14.982 1.00 96.62 130 TYR A C 1
ATOM 1028 O O . TYR A 1 130 ? 5.077 -18.797 15.897 1.00 96.62 130 TYR A O 1
ATOM 1036 N N . LEU A 1 131 ? 5.595 -18.850 13.702 1.00 97.00 131 LEU A N 1
ATOM 1037 C CA . LEU A 1 131 ? 4.339 -19.431 13.232 1.00 97.00 131 LEU A CA 1
ATOM 1038 C C . LEU A 1 131 ? 4.611 -20.789 12.594 1.00 97.00 131 LEU A C 1
ATOM 1040 O O . LEU A 1 131 ? 5.566 -20.952 11.838 1.00 97.00 131 LEU A O 1
ATOM 1044 N N . LYS A 1 132 ? 3.755 -21.767 12.893 1.00 97.56 132 LYS A N 1
ATOM 1045 C CA . LYS A 1 132 ? 3.729 -23.037 12.165 1.00 97.56 132 LYS A CA 1
ATOM 1046 C C . LYS A 1 132 ? 3.021 -22.851 10.817 1.00 97.56 132 LYS A C 1
ATOM 1048 O O . LYS A 1 132 ? 2.495 -21.781 10.525 1.00 97.56 132 LYS A O 1
ATOM 1053 N N . ALA A 1 133 ? 3.019 -23.896 9.993 1.00 97.31 133 ALA A N 1
ATOM 1054 C CA . ALA A 1 133 ? 2.144 -23.932 8.826 1.00 97.31 133 ALA A CA 1
ATOM 1055 C C . ALA A 1 133 ? 0.679 -23.754 9.266 1.00 97.31 133 ALA A C 1
ATOM 1057 O O . ALA A 1 133 ? 0.316 -24.206 10.352 1.00 97.31 133 ALA A O 1
ATOM 1058 N N . GLY A 1 134 ? -0.143 -23.095 8.454 1.00 96.69 134 GLY A N 1
ATOM 1059 C CA . GLY A 1 134 ? -1.527 -22.780 8.811 1.00 96.69 134 GLY A CA 1
ATOM 1060 C C . GLY A 1 134 ? -2.107 -21.602 8.038 1.00 96.69 134 GLY A C 1
ATOM 1061 O O . GLY A 1 134 ? -1.433 -21.000 7.197 1.00 96.69 134 GLY A O 1
ATOM 1062 N N . ASP A 1 135 ? -3.358 -21.275 8.355 1.00 96.88 135 ASP A N 1
ATOM 1063 C CA . ASP A 1 135 ? -4.109 -20.180 7.747 1.00 96.88 135 ASP A CA 1
ATOM 1064 C C . ASP A 1 135 ? -4.269 -19.037 8.750 1.00 96.88 135 ASP A C 1
ATOM 1066 O O . ASP A 1 135 ? -4.771 -19.202 9.869 1.00 96.88 135 ASP A O 1
ATOM 1070 N N . TYR A 1 136 ? -3.831 -17.853 8.335 1.00 98.31 136 TYR A N 1
ATOM 1071 C CA . TYR A 1 136 ? -3.708 -16.688 9.191 1.00 98.31 136 TYR A CA 1
ATOM 1072 C C . TYR A 1 136 ? -4.317 -15.447 8.547 1.00 98.31 136 TYR A C 1
ATOM 1074 O O . TYR A 1 136 ? -4.478 -15.327 7.331 1.00 98.31 136 TYR A O 1
ATOM 1082 N N . LYS A 1 137 ? -4.648 -14.486 9.402 1.00 98.19 137 LYS A N 1
ATOM 1083 C CA . LYS A 1 137 ? -5.220 -13.201 9.032 1.00 98.19 137 LYS A CA 1
ATOM 1084 C C . LYS A 1 137 ? -4.682 -12.097 9.923 1.00 98.19 137 LYS A C 1
ATOM 1086 O O . LYS A 1 137 ? -4.690 -12.243 11.145 1.00 98.19 137 LYS A O 1
ATOM 1091 N N . ILE A 1 138 ? -4.304 -10.970 9.329 1.00 98.69 138 ILE A N 1
ATOM 1092 C CA . ILE A 1 138 ? -4.056 -9.708 10.028 1.00 98.69 138 ILE A CA 1
ATOM 1093 C C . ILE A 1 138 ? -5.221 -8.758 9.759 1.00 98.69 138 ILE A C 1
ATOM 1095 O O . ILE A 1 138 ? -5.602 -8.541 8.614 1.00 98.69 138 ILE A O 1
ATOM 1099 N N . SER A 1 139 ? -5.778 -8.161 10.807 1.00 98.06 139 SER A N 1
ATOM 1100 C CA . SER A 1 139 ? -6.749 -7.070 10.692 1.00 98.06 139 SER A CA 1
ATOM 1101 C C . SER A 1 139 ? -6.153 -5.786 11.250 1.00 98.06 139 SER A C 1
ATOM 1103 O O . SER A 1 139 ? -5.735 -5.762 12.411 1.00 98.06 139 SER A O 1
ATOM 1105 N N . VAL A 1 140 ? -6.127 -4.728 10.442 1.00 98.44 140 VAL A N 1
ATOM 1106 C CA . VAL A 1 140 ? -5.639 -3.405 10.840 1.00 98.44 140 VAL A CA 1
ATOM 1107 C C . VAL A 1 140 ? -6.820 -2.465 11.058 1.00 98.44 140 VAL A C 1
ATOM 1109 O O . VAL A 1 140 ? -7.738 -2.396 10.247 1.00 98.44 140 VAL A O 1
ATOM 1112 N N . GLY A 1 141 ? -6.813 -1.753 12.182 1.00 97.06 141 GLY A N 1
ATOM 1113 C CA . GLY A 1 141 ? -7.869 -0.809 12.542 1.00 97.06 141 GLY A CA 1
ATOM 1114 C C . GLY A 1 141 ? -7.398 0.227 13.555 1.00 97.06 141 GLY A C 1
ATOM 1115 O O . GLY A 1 141 ? -6.320 0.098 14.124 1.00 97.06 141 GLY A O 1
ATOM 1116 N N . ASN A 1 142 ? -8.214 1.236 13.826 1.00 95.75 142 ASN A N 1
ATOM 1117 C CA . ASN A 1 142 ? -8.015 2.192 14.919 1.00 95.75 142 ASN A CA 1
ATOM 1118 C C . ASN A 1 142 ? -9.379 2.716 15.403 1.00 95.75 142 ASN A C 1
ATOM 1120 O O . ASN A 1 142 ? -10.402 2.400 14.793 1.00 95.75 142 ASN A O 1
ATOM 1124 N N . PRO A 1 143 ? -9.452 3.512 16.484 1.00 93.38 143 PRO A N 1
ATOM 1125 C CA . PRO A 1 143 ? -10.682 4.213 16.830 1.00 93.38 143 PRO A CA 1
ATOM 1126 C C . PRO A 1 143 ? -11.212 5.045 15.648 1.00 93.38 143 PRO A C 1
ATOM 1128 O O . PRO A 1 143 ? -10.562 5.978 15.163 1.00 93.38 143 PRO A O 1
ATOM 1131 N N . GLY A 1 144 ? -12.405 4.675 15.182 1.00 89.75 144 GLY A N 1
ATOM 1132 C CA . GLY A 1 144 ? -13.067 5.265 14.017 1.00 89.75 144 GLY A CA 1
ATOM 1133 C C . GLY A 1 144 ? -12.663 4.670 12.665 1.00 89.75 144 GLY A C 1
ATOM 1134 O O . GLY A 1 144 ? -13.275 5.042 11.675 1.00 89.75 144 GLY A O 1
ATOM 1135 N N . ASN A 1 145 ? -11.683 3.756 12.611 1.00 96.00 145 ASN A N 1
ATOM 1136 C CA . ASN A 1 145 ? -11.188 3.117 11.386 1.00 96.00 145 ASN A CA 1
ATOM 1137 C C . ASN A 1 145 ? -10.898 4.129 10.272 1.00 96.00 145 ASN A C 1
ATOM 1139 O O . ASN A 1 145 ? -11.430 4.044 9.169 1.00 96.00 145 ASN A O 1
ATOM 1143 N N . ILE A 1 146 ? -10.061 5.118 10.564 1.00 95.06 146 ILE A N 1
ATOM 1144 C CA . ILE A 1 146 ? -9.688 6.158 9.606 1.00 95.06 146 ILE A CA 1
ATOM 1145 C C . ILE A 1 146 ? -8.185 6.379 9.578 1.00 95.06 146 ILE A C 1
ATOM 1147 O O . ILE A 1 146 ? -7.505 6.301 10.604 1.00 95.06 146 ILE A O 1
ATOM 1151 N N . GLY A 1 147 ? -7.693 6.765 8.408 1.00 95.56 147 GLY A N 1
ATOM 1152 C CA . GLY A 1 147 ? -6.330 7.241 8.222 1.00 95.56 147 GLY A CA 1
ATOM 1153 C C . GLY A 1 147 ? -5.440 6.258 7.475 1.00 95.56 147 GLY A C 1
ATOM 1154 O O . GLY A 1 147 ? -5.766 5.086 7.288 1.00 95.56 147 GLY A O 1
ATOM 1155 N N . LYS A 1 148 ? -4.309 6.793 7.016 1.00 97.62 148 LYS A N 1
ATOM 1156 C CA . LYS A 1 148 ? -3.297 6.074 6.247 1.00 97.62 148 LYS A CA 1
ATOM 1157 C C . LYS A 1 148 ? -2.377 5.298 7.182 1.00 97.62 148 LYS A C 1
ATOM 1159 O O . LYS A 1 148 ? -1.892 5.860 8.163 1.00 97.62 148 LYS A O 1
ATOM 1164 N N . TYR A 1 149 ? -2.088 4.053 6.836 1.00 97.88 149 TYR A N 1
ATOM 1165 C CA . TYR A 1 149 ? -1.137 3.211 7.553 1.00 97.88 149 TYR A CA 1
ATOM 1166 C C . TYR A 1 149 ? -0.335 2.363 6.567 1.00 97.88 149 TYR A C 1
ATOM 1168 O O . TYR A 1 149 ? -0.691 2.233 5.396 1.00 97.88 149 TYR A O 1
ATOM 1176 N N . VAL A 1 150 ? 0.747 1.769 7.050 1.00 98.19 150 VAL A N 1
ATOM 1177 C CA . VAL A 1 150 ? 1.501 0.758 6.318 1.00 98.19 150 VAL A CA 1
ATOM 1178 C C . VAL A 1 150 ? 1.624 -0.476 7.192 1.00 98.19 150 VAL A C 1
ATOM 1180 O O . VAL A 1 150 ? 2.116 -0.384 8.315 1.00 98.19 150 VAL A O 1
ATOM 1183 N N . LEU A 1 151 ? 1.158 -1.615 6.686 1.00 98.50 151 LEU A N 1
ATOM 1184 C CA . LEU A 1 151 ? 1.444 -2.922 7.266 1.00 98.50 151 LEU A CA 1
ATOM 1185 C C . LEU A 1 151 ? 2.670 -3.485 6.555 1.00 98.50 151 LEU A C 1
ATOM 1187 O O . LEU A 1 151 ? 2.637 -3.708 5.347 1.00 98.50 151 LEU A O 1
ATOM 1191 N N . VAL A 1 152 ? 3.743 -3.716 7.299 1.00 97.19 152 VAL A N 1
ATOM 1192 C CA . VAL A 1 152 ? 4.939 -4.380 6.777 1.00 97.19 152 VAL A CA 1
ATOM 1193 C C . VAL A 1 152 ? 4.927 -5.824 7.249 1.00 97.19 152 VAL A C 1
ATOM 1195 O O . VAL A 1 152 ? 4.608 -6.075 8.410 1.00 97.19 152 VAL A O 1
ATOM 1198 N N . VAL A 1 153 ? 5.260 -6.764 6.367 1.00 97.25 153 VAL A N 1
ATOM 1199 C CA . VAL A 1 153 ? 5.362 -8.198 6.681 1.00 97.25 153 VAL A CA 1
ATOM 1200 C C . VAL A 1 153 ? 6.582 -8.820 6.015 1.00 97.25 153 VAL A C 1
ATOM 1202 O O . VAL A 1 153 ? 7.049 -8.326 4.988 1.00 97.25 153 VAL A O 1
ATOM 1205 N N . GLY A 1 154 ? 7.060 -9.924 6.586 1.00 93.94 154 GLY A N 1
ATOM 1206 C CA . GLY A 1 154 ? 8.186 -10.682 6.046 1.00 93.94 154 GLY A CA 1
ATOM 1207 C C . GLY A 1 154 ? 9.536 -9.996 6.261 1.00 93.94 154 GLY A C 1
ATOM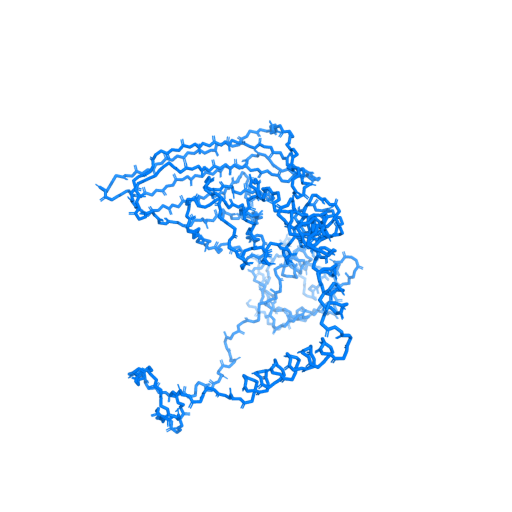 1208 O O . GLY A 1 154 ? 9.627 -8.825 6.625 1.00 93.94 154 GLY A O 1
ATOM 1209 N N . THR A 1 155 ? 10.611 -10.753 6.064 1.00 88.12 155 THR A N 1
ATOM 1210 C CA . THR A 1 155 ? 11.997 -10.276 6.243 1.00 88.12 155 THR A CA 1
ATOM 1211 C C . THR A 1 155 ? 12.900 -10.640 5.075 1.00 88.12 155 THR A C 1
ATOM 1213 O O . THR A 1 155 ? 13.952 -10.031 4.900 1.00 88.12 155 THR A O 1
ATOM 1216 N N . LYS A 1 156 ? 12.510 -11.622 4.255 1.00 85.62 156 LYS A N 1
ATOM 1217 C CA . LYS A 1 156 ? 13.311 -12.081 3.129 1.00 85.62 156 LYS A CA 1
ATOM 1218 C C . LYS A 1 156 ? 13.234 -11.072 2.000 1.00 85.62 156 LYS A C 1
ATOM 1220 O O . LYS A 1 156 ? 12.164 -10.752 1.489 1.00 85.62 156 LYS A O 1
ATOM 1225 N N . GLU A 1 157 ? 14.385 -10.621 1.549 1.00 75.44 157 GLU A N 1
ATOM 1226 C CA . GLU A 1 157 ? 14.461 -9.774 0.372 1.00 75.44 157 GLU A CA 1
ATOM 1227 C C . GLU A 1 157 ? 14.372 -10.633 -0.887 1.00 75.44 157 GLU A C 1
ATOM 1229 O O . GLU A 1 157 ? 15.154 -11.565 -1.091 1.00 75.44 157 GLU A O 1
ATOM 1234 N N . ALA A 1 158 ? 13.398 -10.328 -1.742 1.00 74.88 158 ALA A N 1
ATOM 1235 C CA . ALA A 1 158 ? 13.259 -10.948 -3.048 1.00 74.88 158 ALA A CA 1
ATOM 1236 C C . ALA A 1 158 ? 12.821 -9.890 -4.063 1.00 74.88 158 ALA A C 1
ATOM 1238 O O . ALA A 1 158 ? 11.728 -9.339 -3.961 1.00 74.88 158 ALA A O 1
ATOM 1239 N N . TRP A 1 159 ? 13.671 -9.647 -5.062 1.00 68.81 159 TRP A N 1
ATOM 1240 C CA . TRP A 1 159 ? 13.460 -8.640 -6.105 1.00 68.81 159 TRP A CA 1
ATOM 1241 C C . TRP A 1 159 ? 13.471 -9.270 -7.505 1.00 68.81 159 TRP A C 1
ATOM 1243 O O . TRP A 1 159 ? 14.428 -9.088 -8.261 1.00 68.81 159 TRP A O 1
ATOM 1253 N N . PRO A 1 160 ? 12.438 -10.053 -7.874 1.00 71.81 160 PRO A N 1
ATOM 1254 C CA . PRO A 1 160 ? 12.291 -10.499 -9.250 1.00 71.81 160 PRO A CA 1
ATOM 1255 C C . PRO A 1 160 ? 12.156 -9.293 -10.199 1.00 71.81 160 PRO A C 1
ATOM 1257 O O . PRO A 1 160 ? 11.590 -8.271 -9.806 1.00 71.81 160 PRO A O 1
ATOM 1260 N N . PRO A 1 161 ? 12.587 -9.402 -11.472 1.00 67.19 161 PRO A N 1
ATOM 1261 C CA . PRO A 1 161 ? 12.508 -8.297 -12.432 1.00 67.19 161 PRO A CA 1
ATOM 1262 C C . PRO A 1 161 ? 11.111 -7.669 -12.566 1.00 67.19 161 PRO A C 1
ATOM 1264 O O . PRO A 1 161 ? 10.992 -6.452 -12.692 1.00 67.19 161 PRO A O 1
ATOM 1267 N N . ALA A 1 162 ? 10.051 -8.480 -12.480 1.00 70.88 162 ALA A N 1
ATOM 1268 C CA . ALA A 1 162 ? 8.670 -7.997 -12.511 1.00 70.88 162 ALA A CA 1
ATOM 1269 C C . ALA A 1 162 ? 8.333 -7.068 -11.326 1.00 70.88 162 ALA A C 1
ATOM 1271 O O . ALA A 1 162 ? 7.644 -6.068 -11.511 1.00 70.88 162 ALA A O 1
ATOM 1272 N N . GLU A 1 163 ? 8.865 -7.344 -10.132 1.00 77.31 163 GLU A N 1
ATOM 1273 C CA . GLU A 1 163 ? 8.629 -6.528 -8.932 1.00 77.31 163 GLU A CA 1
ATOM 1274 C C . GLU A 1 163 ? 9.375 -5.195 -8.990 1.00 77.31 163 GLU A C 1
ATOM 1276 O O . GLU A 1 163 ? 8.869 -4.179 -8.514 1.00 77.31 163 GLU A O 1
ATOM 1281 N N . ILE A 1 164 ? 10.542 -5.164 -9.644 1.00 74.75 164 ILE A N 1
ATOM 1282 C CA . ILE A 1 164 ? 11.279 -3.921 -9.910 1.00 74.75 164 ILE A CA 1
ATOM 1283 C C . ILE A 1 164 ? 10.446 -3.007 -10.818 1.00 74.75 164 ILE A C 1
ATOM 1285 O O . ILE A 1 164 ? 10.259 -1.830 -10.508 1.00 74.75 164 ILE A O 1
ATOM 1289 N N . ILE A 1 165 ? 9.911 -3.550 -11.918 1.00 75.88 165 ILE A N 1
ATOM 1290 C CA . ILE A 1 165 ? 9.072 -2.792 -12.859 1.00 75.88 165 ILE A CA 1
ATOM 1291 C C . ILE A 1 165 ? 7.804 -2.292 -12.160 1.00 75.88 165 ILE A C 1
ATOM 1293 O O . ILE A 1 165 ? 7.483 -1.106 -12.253 1.00 75.88 165 ILE A O 1
ATOM 1297 N N . ASN A 1 166 ? 7.118 -3.171 -11.422 1.00 79.88 166 ASN A N 1
ATOM 1298 C CA . ASN A 1 166 ? 5.929 -2.807 -10.658 1.00 79.88 166 ASN A CA 1
ATOM 1299 C C . ASN A 1 166 ? 6.231 -1.663 -9.680 1.00 79.88 166 ASN A C 1
ATOM 1301 O O . ASN A 1 166 ? 5.555 -0.637 -9.709 1.00 79.88 166 ASN A O 1
ATOM 1305 N N . THR A 1 167 ? 7.305 -1.782 -8.896 1.00 82.88 167 THR A N 1
ATOM 1306 C CA . THR A 1 167 ? 7.743 -0.753 -7.943 1.00 82.88 167 THR A CA 1
ATOM 1307 C C . THR A 1 167 ? 7.937 0.602 -8.623 1.00 82.88 167 THR A C 1
ATOM 1309 O O . THR A 1 167 ? 7.345 1.594 -8.202 1.00 82.88 167 THR A O 1
ATOM 1312 N N . LEU A 1 168 ? 8.697 0.657 -9.722 1.00 83.12 168 LEU A N 1
ATOM 1313 C CA . LEU A 1 168 ? 8.936 1.908 -10.454 1.00 83.12 168 LEU A CA 1
ATOM 1314 C C . LEU A 1 168 ? 7.652 2.550 -11.000 1.00 83.12 168 LEU A C 1
ATOM 1316 O O . LEU A 1 168 ? 7.599 3.778 -11.117 1.00 83.12 168 LEU A O 1
ATOM 1320 N N . SER A 1 169 ? 6.637 1.738 -11.312 1.00 83.50 169 SER A N 1
ATOM 1321 C CA . SER A 1 169 ? 5.342 2.203 -11.816 1.00 83.50 169 SER A CA 1
ATOM 1322 C C . SER A 1 169 ? 4.432 2.775 -10.722 1.00 83.50 169 SER A C 1
ATOM 1324 O O . SER A 1 169 ? 3.703 3.733 -10.974 1.00 83.50 169 SER A O 1
ATOM 1326 N N . VAL A 1 170 ? 4.505 2.245 -9.494 1.00 89.25 170 VAL A N 1
ATOM 1327 C CA . VAL A 1 170 ? 3.617 2.652 -8.390 1.00 89.25 170 VAL A CA 1
ATOM 1328 C C . VAL A 1 170 ? 4.169 3.814 -7.562 1.00 89.25 170 VAL A C 1
ATOM 1330 O O . VAL A 1 170 ? 3.399 4.541 -6.932 1.00 89.25 170 VAL A O 1
ATOM 1333 N N . LEU A 1 171 ? 5.490 4.033 -7.575 1.00 88.31 171 LEU A N 1
ATOM 1334 C CA . LEU A 1 171 ? 6.146 5.071 -6.771 1.00 88.31 171 LEU A CA 1
ATOM 1335 C C . LEU A 1 171 ? 5.571 6.488 -6.977 1.00 88.31 171 LEU A C 1
ATOM 1337 O O . LEU A 1 171 ? 5.372 7.171 -5.971 1.00 88.31 171 LEU A O 1
ATOM 1341 N N . PRO A 1 172 ? 5.260 6.965 -8.201 1.00 89.44 172 PRO A N 1
ATOM 1342 C CA . PRO A 1 172 ? 4.671 8.295 -8.381 1.00 89.44 172 PRO A CA 1
ATOM 1343 C C . PRO A 1 172 ? 3.324 8.477 -7.664 1.00 89.44 172 PRO A C 1
ATOM 1345 O O . PRO A 1 172 ? 3.122 9.501 -7.007 1.00 89.44 172 PRO A O 1
ATOM 1348 N N . SER A 1 173 ? 2.427 7.484 -7.750 1.00 90.88 173 SER A N 1
ATOM 1349 C CA . SER A 1 173 ? 1.141 7.498 -7.030 1.00 90.88 173 SER A CA 1
ATOM 1350 C C . SER A 1 173 ? 1.366 7.419 -5.525 1.00 90.88 173 SER A C 1
ATOM 1352 O O . SER A 1 173 ? 0.768 8.180 -4.769 1.00 90.88 173 SER A O 1
ATOM 1354 N N . LEU A 1 174 ? 2.315 6.595 -5.078 1.00 92.81 174 LEU A N 1
ATOM 1355 C CA . LEU A 1 174 ? 2.673 6.518 -3.668 1.00 92.81 174 LEU A CA 1
ATOM 1356 C C . LEU A 1 174 ? 3.137 7.883 -3.122 1.00 92.81 174 LEU A C 1
ATOM 1358 O O . LEU A 1 174 ? 2.664 8.325 -2.075 1.00 92.81 174 LEU A O 1
ATOM 1362 N N . LYS A 1 175 ? 4.002 8.603 -3.848 1.00 92.62 175 LYS A N 1
ATOM 1363 C CA . LYS A 1 175 ? 4.450 9.944 -3.437 1.00 92.62 175 LYS A CA 1
ATOM 1364 C C . LYS A 1 175 ? 3.307 10.946 -3.353 1.00 92.62 175 LYS A C 1
ATOM 1366 O O . LYS A 1 175 ? 3.248 11.695 -2.378 1.00 92.62 175 LYS A O 1
ATOM 1371 N N . LYS A 1 176 ? 2.433 10.963 -4.361 1.00 92.00 176 LYS A N 1
ATOM 1372 C CA . LYS A 1 176 ? 1.339 11.930 -4.481 1.00 92.00 176 LYS A CA 1
ATOM 1373 C C . LYS A 1 176 ? 0.198 11.629 -3.518 1.00 92.00 176 LYS A C 1
ATOM 1375 O O . LYS A 1 176 ? -0.132 12.453 -2.673 1.00 92.00 176 LYS A O 1
ATOM 1380 N N . ASP A 1 177 ? -0.379 10.444 -3.644 1.00 92.31 177 ASP A N 1
ATOM 1381 C CA . ASP A 1 177 ? -1.677 10.107 -3.063 1.00 92.31 177 ASP A CA 1
ATOM 1382 C C . ASP A 1 177 ? -1.522 9.633 -1.610 1.00 92.31 177 ASP A C 1
ATOM 1384 O O . ASP A 1 177 ? -2.363 9.912 -0.749 1.00 92.31 177 ASP A O 1
ATOM 1388 N N . PHE A 1 178 ? -0.404 8.966 -1.301 1.00 95.12 178 PHE A N 1
ATOM 1389 C CA . PHE A 1 178 ? -0.132 8.456 0.040 1.00 95.12 178 PHE A CA 1
ATOM 1390 C C . PHE A 1 178 ? 0.700 9.431 0.882 1.00 95.12 178 PHE A C 1
ATOM 1392 O O . PHE A 1 178 ? 0.266 9.806 1.972 1.00 95.12 178 PHE A O 1
ATOM 1399 N N . PHE A 1 179 ? 1.845 9.893 0.371 1.00 94.94 179 PHE A N 1
ATOM 1400 C CA . PHE A 1 179 ? 2.757 10.780 1.110 1.00 94.94 179 PHE A CA 1
ATOM 1401 C C . PHE A 1 179 ? 2.496 12.280 0.939 1.00 94.94 179 PHE A C 1
ATOM 1403 O O . PHE A 1 179 ? 3.169 13.067 1.597 1.00 94.94 179 PHE A O 1
ATOM 1410 N N . GLU A 1 180 ? 1.543 12.695 0.099 1.00 93.88 180 GLU A N 1
ATOM 1411 C CA . GLU A 1 180 ? 1.196 14.117 -0.103 1.00 93.88 180 GLU A CA 1
ATOM 1412 C C . GLU A 1 180 ? 2.405 14.960 -0.549 1.00 93.88 180 GLU A C 1
ATOM 1414 O O . GLU A 1 180 ? 2.593 16.116 -0.168 1.00 93.88 180 GLU A O 1
ATOM 1419 N N . THR A 1 181 ? 3.265 14.360 -1.373 1.00 91.00 181 THR A N 1
ATOM 1420 C CA . THR A 1 181 ? 4.458 14.998 -1.933 1.00 91.00 181 THR A CA 1
ATOM 1421 C C . THR A 1 181 ? 4.447 14.980 -3.459 1.00 91.00 181 THR A C 1
ATOM 1423 O O . THR A 1 181 ? 3.641 14.314 -4.100 1.00 91.00 181 THR A O 1
ATOM 1426 N N . SER A 1 182 ? 5.367 15.727 -4.074 1.00 90.88 182 SER A N 1
ATOM 1427 C CA . SER A 1 182 ? 5.506 15.745 -5.532 1.00 90.88 182 SER A CA 1
ATOM 1428 C C . SER A 1 182 ? 5.832 14.347 -6.095 1.00 90.88 182 SER A C 1
ATOM 1430 O O . SER A 1 182 ? 6.795 13.735 -5.618 1.00 90.88 182 SER A O 1
ATOM 1432 N N . PRO A 1 183 ? 5.138 13.881 -7.157 1.00 90.56 183 PRO A N 1
ATOM 1433 C CA . PRO A 1 183 ? 5.460 12.636 -7.860 1.00 90.56 183 PRO A CA 1
ATOM 1434 C C . PRO A 1 183 ? 6.927 12.542 -8.297 1.00 90.56 183 PRO A C 1
ATOM 1436 O O . PRO A 1 183 ? 7.508 11.463 -8.294 1.00 90.56 183 PRO A O 1
ATOM 1439 N N . TRP A 1 184 ? 7.566 13.676 -8.609 1.00 86.06 184 TRP A N 1
ATOM 1440 C CA . TRP A 1 184 ? 8.975 13.733 -9.012 1.00 86.06 184 TRP A CA 1
ATOM 1441 C C . TRP A 1 184 ? 9.942 13.242 -7.929 1.00 86.06 184 TRP A C 1
ATOM 1443 O O . TRP A 1 184 ? 11.034 12.769 -8.245 1.00 86.06 184 TRP A O 1
ATOM 1453 N N . LYS A 1 185 ? 9.543 13.282 -6.649 1.00 87.75 185 LYS A N 1
ATOM 1454 C CA . LYS A 1 185 ? 10.336 12.702 -5.556 1.00 87.75 185 LYS A CA 1
ATOM 1455 C C . LYS A 1 185 ? 10.445 11.178 -5.640 1.00 87.75 185 LYS A C 1
ATOM 1457 O O . LYS A 1 185 ? 11.293 10.619 -4.957 1.00 87.75 185 LYS A O 1
ATOM 1462 N N . ALA A 1 186 ? 9.648 10.507 -6.479 1.00 85.25 186 ALA A N 1
ATOM 1463 C CA . ALA A 1 186 ? 9.796 9.080 -6.762 1.00 85.25 186 ALA A CA 1
ATOM 1464 C C . ALA A 1 186 ? 11.172 8.746 -7.355 1.00 85.25 186 ALA A C 1
ATOM 1466 O O . ALA A 1 186 ? 11.689 7.659 -7.108 1.00 85.25 186 ALA A O 1
ATOM 1467 N N . TYR A 1 187 ? 11.765 9.694 -8.091 1.00 83.50 187 TYR A N 1
ATOM 1468 C CA . TYR A 1 187 ? 13.023 9.513 -8.818 1.00 83.50 187 TYR A CA 1
ATOM 1469 C C . TYR A 1 187 ? 14.127 10.485 -8.373 1.00 83.50 187 TYR A C 1
ATOM 1471 O O . TYR A 1 187 ? 15.249 10.408 -8.860 1.00 83.50 187 TYR A O 1
ATOM 1479 N N . ASN A 1 188 ? 13.848 11.395 -7.436 1.00 86.69 188 ASN A N 1
ATOM 1480 C CA . ASN A 1 188 ? 14.867 12.256 -6.828 1.00 86.69 188 ASN A CA 1
ATOM 1481 C C . ASN A 1 188 ? 15.328 11.693 -5.471 1.00 86.69 188 ASN A C 1
ATOM 1483 O O . ASN A 1 188 ? 15.222 12.346 -4.434 1.00 86.69 188 ASN A O 1
ATOM 1487 N N . ASN A 1 189 ? 15.750 10.432 -5.478 1.00 83.50 189 ASN A N 1
ATOM 1488 C CA . ASN A 1 189 ? 16.170 9.648 -4.315 1.00 83.50 189 ASN A CA 1
ATOM 1489 C C . ASN A 1 189 ? 17.205 8.592 -4.758 1.00 83.50 189 ASN A C 1
ATOM 1491 O O . ASN A 1 189 ? 17.658 8.595 -5.908 1.00 83.50 189 ASN A O 1
ATOM 1495 N N . ARG A 1 190 ? 17.575 7.667 -3.861 1.00 82.62 190 ARG A N 1
ATOM 1496 C CA . ARG A 1 190 ? 18.533 6.599 -4.190 1.00 82.62 190 ARG A CA 1
ATOM 1497 C C . ARG A 1 190 ? 18.022 5.694 -5.317 1.00 82.62 190 ARG A C 1
ATOM 1499 O O . ARG A 1 190 ? 18.814 5.360 -6.192 1.00 82.62 190 ARG A O 1
ATOM 1506 N N . VAL A 1 191 ? 16.721 5.380 -5.368 1.00 78.12 191 VAL A N 1
ATOM 1507 C CA . VAL A 1 191 ? 16.114 4.610 -6.478 1.00 78.12 191 VAL A CA 1
ATOM 1508 C C . VAL A 1 191 ? 16.387 5.278 -7.824 1.00 78.12 191 VAL A C 1
ATOM 1510 O O . VAL A 1 191 ? 16.892 4.636 -8.742 1.00 78.12 191 VAL A O 1
ATOM 1513 N N . GLY A 1 192 ? 16.097 6.572 -7.951 1.00 80.81 192 GLY A N 1
ATOM 1514 C CA . GLY A 1 192 ? 16.311 7.282 -9.209 1.00 80.81 192 GLY A CA 1
ATOM 1515 C C . GLY A 1 192 ? 17.781 7.397 -9.607 1.00 80.81 192 GLY A C 1
ATOM 1516 O O . GLY A 1 192 ? 18.096 7.270 -10.789 1.00 80.81 192 GLY A O 1
ATOM 1517 N N . LEU A 1 193 ? 18.697 7.541 -8.640 1.00 81.81 193 LEU A N 1
ATOM 1518 C CA . LEU A 1 193 ? 20.139 7.485 -8.904 1.00 81.81 193 LEU A CA 1
ATOM 1519 C C . LEU A 1 193 ? 20.570 6.115 -9.447 1.00 81.81 193 LEU A C 1
ATOM 1521 O O . LEU A 1 193 ? 21.364 6.064 -10.387 1.00 81.81 193 LEU A O 1
ATOM 1525 N N . PHE A 1 194 ? 20.022 5.016 -8.916 1.00 77.56 194 PHE A N 1
ATOM 1526 C CA . PHE A 1 194 ? 20.284 3.673 -9.442 1.00 77.56 194 PHE A CA 1
ATOM 1527 C C . PHE A 1 194 ? 19.735 3.490 -10.853 1.00 77.56 194 PHE A C 1
ATOM 1529 O O . PHE A 1 194 ? 20.457 3.021 -11.732 1.00 77.56 194 PHE A O 1
ATOM 1536 N N . VAL A 1 195 ? 18.490 3.907 -11.098 1.00 78.81 195 VAL A N 1
ATOM 1537 C CA . VAL A 1 195 ? 17.872 3.842 -12.431 1.00 78.81 195 VAL A CA 1
ATOM 1538 C C . VAL A 1 195 ? 18.675 4.662 -13.441 1.00 78.81 195 VAL A C 1
ATOM 1540 O O . VAL A 1 195 ? 18.941 4.187 -14.548 1.00 78.81 195 VAL A O 1
ATOM 1543 N N . LEU A 1 196 ? 19.118 5.864 -13.063 1.00 80.62 196 LEU A N 1
ATOM 1544 C CA . LEU A 1 196 ? 19.957 6.713 -13.904 1.00 80.62 196 LEU A CA 1
ATOM 1545 C C . LEU A 1 196 ? 21.314 6.057 -14.180 1.00 80.62 196 LEU A C 1
ATOM 1547 O O . LEU A 1 196 ? 21.714 5.960 -15.337 1.00 80.62 196 LEU A O 1
ATOM 1551 N N . GLY A 1 197 ? 22.001 5.566 -13.146 1.00 80.00 197 GLY A N 1
ATOM 1552 C CA . GLY A 1 197 ? 23.291 4.888 -13.282 1.00 80.00 197 GLY A CA 1
ATOM 1553 C C . GLY A 1 197 ? 23.211 3.662 -14.192 1.00 80.00 197 GLY A C 1
ATOM 1554 O O . GLY A 1 197 ? 24.017 3.521 -15.111 1.00 80.00 197 GLY A O 1
ATOM 1555 N N . PHE A 1 198 ? 22.191 2.822 -14.001 1.00 78.12 198 PHE A N 1
ATOM 1556 C CA . PHE A 1 198 ? 21.924 1.665 -14.854 1.00 78.12 198 PHE A CA 1
ATOM 1557 C C . PHE A 1 198 ? 21.652 2.075 -16.308 1.00 78.12 198 PHE A C 1
ATOM 1559 O O . PHE A 1 198 ? 22.233 1.508 -17.234 1.00 78.12 198 PHE A O 1
ATOM 1566 N N . SER A 1 199 ? 20.828 3.105 -16.517 1.00 79.25 199 SER A N 1
ATOM 1567 C CA . SER A 1 199 ? 20.508 3.618 -17.855 1.00 79.25 199 SER A CA 1
ATOM 1568 C C . SER A 1 199 ? 21.750 4.161 -18.568 1.00 79.25 199 SER A C 1
ATOM 1570 O O . SER A 1 199 ? 21.976 3.856 -19.737 1.00 79.25 199 SER A O 1
ATOM 1572 N N . LEU A 1 200 ? 22.601 4.914 -17.864 1.00 82.31 200 LEU A N 1
ATOM 1573 C CA . LEU A 1 200 ? 23.859 5.435 -18.405 1.00 82.31 200 LEU A CA 1
ATOM 1574 C C . LEU A 1 200 ? 24.848 4.312 -18.738 1.00 82.31 200 LEU A C 1
ATOM 1576 O O . LEU A 1 200 ? 25.488 4.358 -19.790 1.00 82.31 200 LEU A O 1
ATOM 1580 N N . ALA A 1 201 ? 24.948 3.287 -17.888 1.00 78.50 201 ALA A N 1
ATOM 1581 C CA . ALA A 1 201 ? 25.776 2.115 -18.153 1.00 78.50 201 ALA A CA 1
ATOM 1582 C C . ALA A 1 201 ? 25.294 1.358 -19.400 1.00 78.50 201 ALA A C 1
ATOM 1584 O O . ALA A 1 201 ? 26.105 1.010 -20.261 1.00 78.50 201 ALA A O 1
ATOM 1585 N N . LEU A 1 202 ? 23.979 1.171 -19.545 1.00 80.88 202 LEU A N 1
ATOM 1586 C CA . LEU A 1 202 ? 23.380 0.548 -20.722 1.00 80.88 202 LEU A CA 1
ATOM 1587 C C . LEU A 1 202 ? 23.676 1.359 -21.992 1.00 80.88 202 LEU A C 1
ATOM 1589 O O . LEU A 1 202 ? 24.148 0.800 -22.980 1.00 80.88 202 LEU A O 1
ATOM 1593 N N . ILE A 1 203 ? 23.487 2.682 -21.958 1.00 83.12 203 ILE A N 1
ATOM 1594 C CA . ILE A 1 203 ? 23.811 3.579 -23.079 1.00 83.12 203 ILE A CA 1
ATOM 1595 C C . ILE A 1 203 ? 25.297 3.482 -23.447 1.00 83.12 203 ILE A C 1
ATOM 1597 O O . ILE A 1 203 ? 25.629 3.353 -24.626 1.00 83.12 203 ILE A O 1
ATOM 1601 N N . ALA A 1 204 ? 26.197 3.492 -22.461 1.00 80.62 204 ALA A N 1
ATOM 1602 C CA . ALA A 1 204 ? 27.629 3.352 -22.701 1.00 80.62 204 ALA A CA 1
ATOM 1603 C C . ALA A 1 204 ? 27.959 2.013 -23.380 1.00 80.62 204 ALA A C 1
ATOM 1605 O O . ALA A 1 204 ? 28.696 1.997 -24.366 1.00 80.62 204 ALA A O 1
ATOM 1606 N N . ILE A 1 205 ? 27.368 0.906 -22.915 1.00 81.06 205 ILE A N 1
ATOM 1607 C CA . ILE A 1 205 ? 27.507 -0.418 -23.540 1.00 81.06 205 ILE A CA 1
ATOM 1608 C C . ILE A 1 205 ? 27.026 -0.379 -24.995 1.00 81.06 205 ILE A C 1
ATOM 1610 O O . ILE A 1 205 ? 27.749 -0.832 -25.880 1.00 81.06 205 ILE A O 1
ATOM 1614 N N . LEU A 1 206 ? 25.862 0.212 -25.276 1.00 81.06 206 LEU A N 1
ATOM 1615 C CA . LEU A 1 206 ? 25.331 0.328 -26.640 1.00 81.06 206 LEU A CA 1
ATOM 1616 C C . LEU A 1 206 ? 26.260 1.147 -27.555 1.00 81.06 206 LEU A C 1
ATOM 1618 O O . LEU A 1 206 ? 26.518 0.746 -28.693 1.00 81.06 206 LEU A O 1
ATOM 1622 N N . ILE A 1 207 ? 26.818 2.260 -27.065 1.00 83.25 207 ILE A N 1
ATOM 1623 C CA . ILE A 1 207 ? 27.794 3.079 -27.807 1.00 83.25 207 ILE A CA 1
ATOM 1624 C C . ILE A 1 207 ? 29.062 2.269 -28.105 1.00 83.25 207 ILE A C 1
ATOM 1626 O O . ILE A 1 207 ? 29.566 2.289 -29.229 1.00 83.25 207 ILE A O 1
ATOM 1630 N N . LEU A 1 208 ? 29.562 1.514 -27.126 1.00 80.62 208 LEU A N 1
ATOM 1631 C CA . LEU A 1 208 ? 30.750 0.675 -27.282 1.00 80.62 208 LEU A CA 1
ATOM 1632 C C . LEU A 1 208 ? 30.526 -0.466 -28.267 1.00 80.62 208 LEU A C 1
ATOM 1634 O O . LEU A 1 208 ? 31.408 -0.733 -29.077 1.00 80.62 208 LEU A O 1
ATOM 1638 N N . LEU A 1 209 ? 29.359 -1.111 -28.236 1.00 77.31 209 LEU A N 1
ATOM 1639 C CA . LEU A 1 209 ? 28.984 -2.141 -29.206 1.00 77.31 209 LEU A CA 1
ATOM 1640 C C . LEU A 1 209 ? 28.894 -1.550 -30.619 1.00 77.31 209 LEU A C 1
ATOM 1642 O O . LEU A 1 209 ? 29.421 -2.141 -31.563 1.00 77.31 209 LEU A O 1
ATOM 1646 N N . THR A 1 210 ? 28.330 -0.343 -30.750 1.00 78.44 210 THR A N 1
ATOM 1647 C CA . THR A 1 210 ? 28.295 0.408 -32.018 1.00 78.44 210 THR A CA 1
ATOM 1648 C C . THR A 1 210 ? 29.700 0.694 -32.549 1.00 78.44 210 THR A C 1
ATOM 1650 O O . THR A 1 210 ? 29.953 0.577 -33.749 1.00 78.44 210 THR A O 1
ATOM 1653 N N . TRP A 1 211 ? 30.622 1.078 -31.663 1.00 80.06 211 TRP A N 1
ATOM 1654 C CA . TRP A 1 211 ? 32.012 1.363 -32.008 1.00 80.06 211 TRP A CA 1
ATOM 1655 C C . TRP A 1 211 ? 32.803 0.090 -32.346 1.00 80.06 211 TRP A C 1
ATOM 1657 O O . TRP A 1 211 ? 33.512 0.065 -33.349 1.00 80.06 211 TRP A O 1
ATOM 1667 N N . TYR A 1 212 ? 32.644 -0.979 -31.559 1.00 77.56 212 TYR A N 1
ATOM 1668 C CA . TYR A 1 212 ? 33.401 -2.229 -31.676 1.00 77.56 212 TYR A CA 1
ATOM 1669 C C . TYR A 1 212 ? 33.028 -3.045 -32.917 1.00 77.56 212 TYR A C 1
ATOM 1671 O O . TYR A 1 212 ? 33.911 -3.504 -33.635 1.00 77.56 212 TYR A O 1
ATOM 1679 N N . PHE A 1 213 ? 31.733 -3.205 -33.200 1.00 79.44 213 PHE A N 1
ATOM 1680 C CA . PHE A 1 213 ? 31.273 -3.967 -34.366 1.00 79.44 213 PHE A CA 1
ATOM 1681 C C . PHE A 1 213 ? 31.179 -3.119 -35.644 1.00 79.44 213 PHE A C 1
ATOM 1683 O O . PHE A 1 213 ? 30.876 -3.628 -36.723 1.00 79.44 213 PHE A O 1
ATOM 1690 N N . GLY A 1 214 ? 31.461 -1.820 -35.539 1.00 77.19 214 GLY A N 1
ATOM 1691 C CA . GLY A 1 214 ? 31.275 -0.858 -36.610 1.00 77.19 214 GLY A CA 1
ATOM 1692 C C . GLY A 1 214 ? 29.812 -0.433 -36.745 1.00 77.19 214 GLY A C 1
ATOM 1693 O O . GLY A 1 214 ? 28.881 -1.241 -36.739 1.00 77.19 214 GLY A O 1
ATOM 1694 N N . ARG A 1 215 ? 29.611 0.876 -36.942 1.00 74.31 215 ARG A N 1
ATOM 1695 C CA . ARG A 1 215 ? 28.291 1.531 -36.998 1.00 74.31 215 ARG A CA 1
ATOM 1696 C C . ARG A 1 215 ? 27.299 0.840 -37.942 1.00 74.31 215 ARG A C 1
ATOM 1698 O O . ARG A 1 215 ? 26.105 0.842 -37.671 1.00 74.31 215 ARG A O 1
ATOM 1705 N N . ARG A 1 216 ? 27.779 0.245 -39.039 1.00 73.00 216 ARG A N 1
ATOM 1706 C CA . ARG A 1 216 ? 26.941 -0.436 -40.041 1.00 73.00 216 ARG A CA 1
ATOM 1707 C C . ARG A 1 216 ? 26.405 -1.787 -39.559 1.00 73.00 216 ARG A C 1
ATOM 1709 O O . ARG A 1 216 ? 25.235 -2.069 -39.788 1.00 73.00 216 ARG A O 1
ATOM 1716 N N . PHE A 1 217 ? 27.218 -2.582 -38.864 1.00 78.06 217 PHE A N 1
ATOM 1717 C CA . PHE A 1 217 ? 26.785 -3.875 -38.325 1.00 78.06 217 PHE A CA 1
ATOM 1718 C C . PHE A 1 217 ? 25.796 -3.688 -37.172 1.00 78.06 217 PHE A C 1
ATOM 1720 O O . PHE A 1 217 ? 24.755 -4.335 -37.137 1.00 78.06 217 PHE A O 1
ATOM 1727 N N . TRP A 1 218 ? 26.075 -2.748 -36.266 1.00 71.81 218 TRP A N 1
ATOM 1728 C CA . TRP A 1 218 ? 25.199 -2.478 -35.125 1.00 71.81 218 TRP A CA 1
ATOM 1729 C C . TRP A 1 218 ? 23.845 -1.883 -35.532 1.00 71.81 218 TRP A C 1
ATOM 1731 O O . TRP A 1 218 ? 22.815 -2.273 -34.991 1.00 71.81 218 TRP A O 1
ATOM 1741 N N . MET A 1 219 ? 23.820 -0.994 -36.533 1.00 74.06 219 MET A N 1
ATOM 1742 C CA . MET A 1 219 ? 22.564 -0.502 -37.116 1.00 74.06 219 MET A CA 1
ATOM 1743 C C . MET A 1 219 ? 21.761 -1.640 -37.753 1.00 74.06 219 MET A C 1
ATOM 1745 O O . MET A 1 219 ? 20.558 -1.718 -37.534 1.00 74.06 219 MET A O 1
ATOM 1749 N N . ALA A 1 220 ? 22.411 -2.548 -38.490 1.00 78.50 220 ALA A N 1
ATOM 1750 C CA . ALA A 1 220 ? 21.742 -3.717 -39.060 1.00 78.50 220 ALA A CA 1
ATOM 1751 C C . ALA A 1 220 ? 21.199 -4.658 -37.970 1.00 78.50 220 ALA A C 1
ATOM 1753 O O . ALA A 1 220 ? 20.087 -5.160 -38.103 1.00 78.50 220 ALA A O 1
ATOM 1754 N N . PHE A 1 221 ? 21.936 -4.841 -36.870 1.00 79.25 221 PHE A N 1
ATOM 1755 C CA . PHE A 1 221 ? 21.487 -5.618 -35.716 1.00 79.25 221 PHE A CA 1
ATOM 1756 C C . PHE A 1 221 ? 20.282 -4.973 -35.015 1.00 79.25 221 PHE A C 1
ATOM 1758 O O . PHE A 1 221 ? 19.284 -5.650 -34.796 1.00 79.25 221 PHE A O 1
ATOM 1765 N N . LEU A 1 222 ? 20.325 -3.667 -34.719 1.00 80.12 222 LEU A N 1
ATOM 1766 C CA . LEU A 1 222 ? 19.201 -2.950 -34.105 1.00 80.12 222 LEU A CA 1
ATOM 1767 C C . LEU A 1 222 ? 17.961 -2.946 -35.002 1.00 80.12 222 LEU A C 1
ATOM 1769 O O . LEU A 1 222 ? 16.869 -3.195 -34.503 1.00 80.12 222 LEU A O 1
ATOM 1773 N N . ILE A 1 223 ? 18.121 -2.719 -36.312 1.00 84.56 223 ILE A N 1
ATOM 1774 C CA . ILE A 1 223 ? 17.028 -2.838 -37.289 1.00 84.56 223 ILE A CA 1
ATOM 1775 C C . ILE A 1 223 ? 16.498 -4.274 -37.301 1.00 84.56 223 ILE A C 1
ATOM 1777 O O . ILE A 1 223 ? 15.290 -4.465 -37.276 1.00 84.56 223 ILE A O 1
ATOM 1781 N N . GLY A 1 224 ? 17.374 -5.279 -37.271 1.00 83.25 224 GLY A N 1
ATOM 1782 C CA . GLY A 1 224 ? 16.988 -6.686 -37.179 1.00 83.25 224 GLY A CA 1
ATOM 1783 C C . GLY A 1 224 ? 16.166 -6.993 -35.926 1.00 83.25 224 GLY A C 1
ATOM 1784 O O . GLY A 1 224 ? 15.136 -7.650 -36.029 1.00 83.25 224 GLY A O 1
ATOM 1785 N N . VAL A 1 225 ? 16.561 -6.466 -34.762 1.00 82.50 225 VAL A N 1
ATOM 1786 C CA . VAL A 1 225 ? 15.809 -6.604 -33.503 1.00 82.50 225 VAL A CA 1
ATOM 1787 C C . VAL A 1 225 ? 14.467 -5.875 -33.571 1.00 82.50 225 VAL A C 1
ATOM 1789 O O . VAL A 1 225 ? 13.469 -6.442 -33.144 1.00 82.50 225 VAL A O 1
ATOM 1792 N N . LEU A 1 226 ? 14.416 -4.662 -34.128 1.00 84.50 226 LEU A N 1
ATOM 1793 C CA . LEU A 1 226 ? 13.180 -3.883 -34.299 1.00 84.50 226 LEU A CA 1
ATOM 1794 C C . LEU A 1 226 ? 12.203 -4.543 -35.281 1.00 84.50 226 LEU A C 1
ATOM 1796 O O . LEU A 1 226 ? 11.000 -4.556 -35.045 1.00 84.50 226 LEU A O 1
ATOM 1800 N N . VAL A 1 227 ? 12.713 -5.116 -36.372 1.00 87.25 227 VAL A N 1
ATOM 1801 C CA . VAL A 1 227 ? 11.913 -5.887 -37.330 1.00 87.25 227 VAL A CA 1
ATOM 1802 C C . VAL A 1 227 ? 11.436 -7.182 -36.684 1.00 87.25 227 VAL A C 1
ATOM 1804 O O . VAL A 1 227 ? 10.259 -7.500 -36.786 1.00 87.25 227 VAL A O 1
ATOM 1807 N N . ALA A 1 228 ? 12.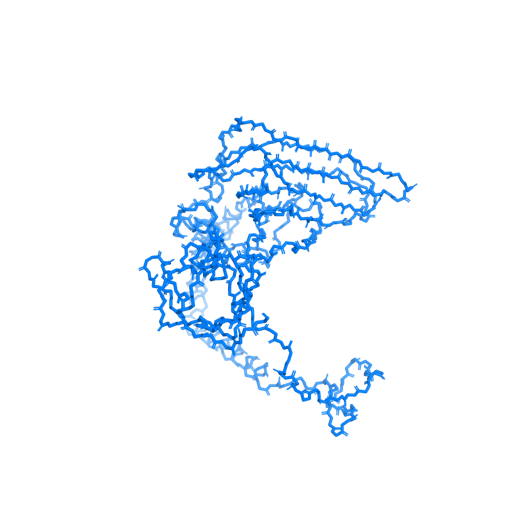300 -7.909 -35.972 1.00 81.44 228 ALA A N 1
ATOM 1808 C CA . ALA A 1 228 ? 11.912 -9.131 -35.273 1.00 81.44 228 ALA A CA 1
ATOM 1809 C C . ALA A 1 228 ? 10.869 -8.859 -34.178 1.00 81.44 228 ALA A C 1
ATOM 1811 O O . ALA A 1 228 ? 9.879 -9.581 -34.095 1.00 81.44 228 ALA A O 1
ATOM 1812 N N . SER A 1 229 ? 11.036 -7.802 -33.378 1.00 75.25 229 SER A N 1
ATOM 1813 C CA . SER A 1 229 ? 10.056 -7.409 -32.363 1.00 75.25 229 SER A CA 1
ATOM 1814 C C . SER A 1 229 ? 8.755 -6.917 -32.992 1.00 75.25 229 SER A C 1
ATOM 1816 O O . SER A 1 229 ? 7.689 -7.284 -32.515 1.00 75.25 229 SER A O 1
ATOM 1818 N N . GLY A 1 230 ? 8.822 -6.175 -34.101 1.00 82.94 230 GLY A N 1
ATOM 1819 C CA . GLY A 1 230 ? 7.661 -5.787 -34.899 1.00 82.94 230 GLY A CA 1
ATOM 1820 C C . GLY A 1 230 ? 6.918 -6.989 -35.484 1.00 82.94 230 GLY A C 1
ATOM 1821 O O . GLY A 1 230 ? 5.697 -7.026 -35.431 1.00 82.94 230 GLY A O 1
ATOM 1822 N N . LEU A 1 231 ? 7.629 -8.009 -35.971 1.00 81.25 231 LEU A N 1
ATOM 1823 C CA . LEU A 1 231 ? 7.037 -9.255 -36.469 1.00 81.25 231 LEU A CA 1
ATOM 1824 C C . LEU A 1 231 ? 6.418 -10.090 -35.345 1.00 81.25 231 LEU A C 1
ATOM 1826 O O . LEU A 1 231 ? 5.341 -10.645 -35.534 1.00 81.25 231 LEU A O 1
ATOM 1830 N N . VAL A 1 232 ? 7.050 -10.151 -34.170 1.00 75.69 232 VAL A N 1
ATOM 1831 C CA . VAL A 1 232 ? 6.462 -10.779 -32.976 1.00 75.69 232 VAL A CA 1
ATOM 1832 C C . VAL A 1 232 ? 5.233 -10.003 -32.515 1.00 75.69 232 VAL A C 1
ATOM 1834 O O . VAL A 1 232 ? 4.231 -10.621 -32.188 1.00 75.69 232 VAL A O 1
ATOM 1837 N N . PHE A 1 233 ? 5.269 -8.671 -32.531 1.00 74.06 233 PHE A N 1
ATOM 1838 C CA . PHE A 1 233 ? 4.129 -7.833 -32.174 1.00 74.06 233 PHE A CA 1
ATOM 1839 C C . PHE A 1 233 ? 2.983 -7.992 -33.172 1.00 74.06 233 PHE A C 1
ATOM 1841 O O . PHE A 1 233 ? 1.859 -8.200 -32.750 1.00 74.06 233 PHE A O 1
ATOM 1848 N N . ILE A 1 234 ? 3.250 -7.969 -34.482 1.00 79.25 234 ILE A N 1
ATOM 1849 C CA . ILE A 1 234 ? 2.248 -8.245 -35.522 1.00 79.25 234 ILE A CA 1
ATOM 1850 C C . ILE A 1 234 ? 1.689 -9.650 -35.335 1.00 79.25 234 ILE A C 1
ATOM 1852 O O . ILE A 1 234 ? 0.477 -9.818 -35.370 1.00 79.25 234 ILE A O 1
ATOM 1856 N N . ARG A 1 235 ? 2.540 -10.649 -35.080 1.00 73.56 235 ARG A N 1
ATOM 1857 C CA . ARG A 1 235 ? 2.076 -11.997 -34.767 1.00 73.56 235 ARG A CA 1
ATOM 1858 C C . ARG A 1 235 ? 1.161 -11.958 -33.553 1.00 73.56 235 ARG A C 1
ATOM 1860 O O . ARG A 1 235 ? 0.008 -12.254 -33.720 1.00 73.56 235 ARG A O 1
ATOM 1867 N N . VAL A 1 236 ? 1.591 -11.487 -32.391 1.00 64.88 236 VAL A N 1
ATOM 1868 C CA . VAL A 1 236 ? 0.765 -11.462 -31.168 1.00 64.88 236 VAL A CA 1
ATOM 1869 C C . VAL A 1 236 ? -0.504 -10.604 -31.304 1.00 64.88 236 VAL A C 1
ATOM 1871 O O . VAL A 1 236 ? -1.527 -10.934 -30.716 1.00 64.88 236 VAL A O 1
ATOM 1874 N N . TYR A 1 237 ? -0.460 -9.509 -32.064 1.00 70.25 237 TYR A N 1
ATOM 1875 C CA . TYR A 1 237 ? -1.576 -8.573 -32.223 1.00 70.25 237 TYR A CA 1
ATOM 1876 C C . TYR A 1 237 ? -2.602 -9.038 -33.269 1.00 70.25 237 TYR A C 1
ATOM 1878 O O . TYR A 1 237 ? -3.790 -8.768 -33.116 1.00 70.25 237 TYR A O 1
ATOM 1886 N N . PHE A 1 238 ? -2.165 -9.738 -34.323 1.00 62.81 238 PHE A N 1
ATOM 1887 C CA . PHE A 1 238 ? -3.032 -10.238 -35.401 1.00 62.81 238 PHE A CA 1
ATOM 1888 C C . PHE A 1 238 ? -3.280 -11.752 -35.350 1.00 62.81 238 PHE A C 1
ATOM 1890 O O . PHE A 1 238 ? -4.245 -12.226 -35.947 1.00 62.81 238 PHE A O 1
ATOM 1897 N N . SER A 1 239 ? -2.473 -12.512 -34.611 1.00 50.53 239 SER A N 1
ATOM 1898 C CA . SER A 1 239 ? -2.783 -13.873 -34.191 1.00 50.53 239 SER A CA 1
ATOM 1899 C C . SER A 1 239 ? -3.735 -13.761 -33.006 1.00 50.53 239 SER A C 1
ATOM 1901 O O . SER A 1 239 ? -3.324 -13.658 -31.849 1.00 50.53 239 SER A O 1
ATOM 1903 N N . GLY A 1 240 ? -5.039 -13.776 -33.287 1.00 58.19 240 GLY A N 1
ATOM 1904 C CA . GLY A 1 240 ? -5.992 -14.259 -32.287 1.00 58.19 240 GLY A CA 1
ATOM 1905 C C . GLY A 1 240 ? -5.559 -15.649 -31.810 1.00 58.19 240 GLY A C 1
ATOM 1906 O O . GLY A 1 240 ? -4.761 -16.289 -32.485 1.00 58.19 240 GLY A O 1
ATOM 1907 N N . ALA A 1 241 ? -6.037 -16.105 -30.650 1.00 58.41 241 ALA A N 1
ATOM 1908 C CA . ALA A 1 241 ? -5.626 -17.386 -30.073 1.00 58.41 241 ALA A CA 1
ATOM 1909 C C . ALA A 1 241 ? -5.729 -18.524 -31.115 1.00 58.41 241 ALA A C 1
ATOM 1911 O O . ALA A 1 241 ? -6.826 -18.991 -31.419 1.00 58.41 241 ALA A O 1
ATOM 1912 N N . GLU A 1 242 ? -4.593 -18.889 -31.725 1.00 65.25 242 GLU A N 1
ATOM 1913 C CA . GLU A 1 242 ? -4.572 -19.763 -32.906 1.00 65.25 242 GLU A CA 1
ATOM 1914 C C . GLU A 1 242 ? -4.935 -21.195 -32.528 1.00 65.25 242 GLU A C 1
ATOM 1916 O O . GLU A 1 242 ? -5.523 -21.890 -33.347 1.00 65.25 242 GLU A O 1
ATOM 1921 N N . ASP A 1 243 ? -4.675 -21.560 -31.271 1.00 77.12 243 ASP A N 1
ATOM 1922 C CA . ASP A 1 243 ? -4.891 -22.874 -30.675 1.00 77.12 243 ASP A CA 1
ATOM 1923 C C . ASP A 1 243 ? -5.865 -22.770 -29.490 1.00 77.12 243 ASP A C 1
ATOM 1925 O O . ASP A 1 243 ? -5.496 -22.960 -28.329 1.00 77.12 243 ASP A O 1
ATOM 1929 N N . ALA A 1 244 ? -7.118 -22.410 -29.766 1.00 81.62 244 ALA A N 1
ATOM 1930 C CA . ALA A 1 244 ? -8.143 -22.219 -28.742 1.00 81.62 244 ALA A CA 1
ATOM 1931 C C . ALA A 1 244 ? -9.482 -22.859 -29.116 1.00 81.62 244 ALA A C 1
ATOM 1933 O O . ALA A 1 244 ? -9.853 -22.986 -30.285 1.00 81.62 244 ALA A O 1
ATOM 1934 N N . TRP A 1 245 ? -10.252 -23.227 -28.092 1.00 81.94 245 TRP A N 1
ATOM 1935 C CA . TRP A 1 245 ? -11.663 -23.563 -28.254 1.00 81.94 245 TRP A CA 1
ATOM 1936 C C . TRP A 1 245 ? -12.460 -22.277 -28.462 1.00 81.94 245 TRP A C 1
ATOM 1938 O O . TRP A 1 245 ? -12.486 -21.406 -27.594 1.00 81.94 245 TRP A O 1
ATOM 1948 N N . ILE A 1 246 ? -13.128 -22.156 -29.607 1.00 81.19 246 ILE A N 1
ATOM 1949 C CA . ILE A 1 246 ? -13.969 -21.005 -29.935 1.00 81.19 246 ILE A CA 1
ATOM 1950 C C . ILE A 1 246 ? -15.428 -21.439 -29.889 1.00 81.19 246 ILE A C 1
ATOM 1952 O O . ILE A 1 246 ? -15.806 -22.466 -30.444 1.00 81.19 246 ILE A O 1
ATOM 1956 N N . CYS A 1 247 ? -16.265 -20.644 -29.230 1.00 77.81 247 CYS A N 1
ATOM 1957 C CA . CYS A 1 247 ? -17.695 -20.898 -29.196 1.00 77.81 247 CYS A CA 1
ATOM 1958 C C . CYS A 1 247 ? -18.367 -20.445 -30.499 1.00 77.81 247 CYS A C 1
ATOM 1960 O O . CYS A 1 247 ? -18.451 -19.241 -30.762 1.00 77.81 247 CYS A O 1
ATOM 1962 N N . GLN A 1 248 ? -18.878 -21.385 -31.294 1.00 78.38 248 GLN A N 1
ATOM 1963 C CA . GLN A 1 248 ? -19.660 -21.108 -32.500 1.00 78.38 248 GLN A CA 1
ATOM 1964 C C . GLN A 1 248 ? -21.004 -21.833 -32.416 1.00 78.38 248 GLN A C 1
ATOM 1966 O O . GLN A 1 248 ? -21.058 -23.035 -32.193 1.00 78.38 248 GLN A O 1
ATOM 1971 N N . ASN A 1 249 ? -22.105 -21.092 -32.574 1.00 76.00 249 ASN A N 1
ATOM 1972 C CA . ASN A 1 249 ? -23.475 -21.629 -32.563 1.00 76.00 249 ASN A CA 1
ATOM 1973 C C . ASN A 1 249 ? -23.854 -22.467 -31.326 1.00 76.00 249 ASN A C 1
ATOM 1975 O O . ASN A 1 249 ? -24.710 -23.339 -31.414 1.00 76.00 249 ASN A O 1
ATOM 1979 N N . GLY A 1 250 ? -23.256 -22.187 -30.166 1.00 75.62 250 GLY A N 1
ATOM 1980 C CA . GLY A 1 250 ? -23.537 -22.937 -28.937 1.00 75.62 250 GLY A CA 1
ATOM 1981 C C . GLY A 1 250 ? -22.605 -24.128 -28.692 1.00 75.62 250 GLY A C 1
ATOM 1982 O O . GLY A 1 250 ? -22.724 -24.795 -27.666 1.00 75.62 250 GLY A O 1
ATOM 1983 N N . GLU A 1 251 ? -21.661 -24.382 -29.603 1.00 82.06 251 GLU A N 1
ATOM 1984 C CA . GLU A 1 251 ? -20.725 -25.501 -29.536 1.00 82.06 251 GLU A CA 1
ATOM 1985 C C . GLU A 1 251 ? -19.266 -25.023 -29.525 1.00 82.06 251 GLU A C 1
ATOM 1987 O O . GLU A 1 251 ? -18.890 -24.058 -30.197 1.00 82.06 251 GLU A O 1
ATOM 1992 N N . TRP A 1 252 ? -18.422 -25.698 -28.740 1.00 83.06 252 TRP A N 1
ATOM 1993 C CA . TRP A 1 252 ? -16.978 -25.471 -28.763 1.00 83.06 252 TRP A CA 1
ATOM 1994 C C . TRP A 1 252 ? -16.384 -26.099 -30.022 1.00 83.06 252 TRP A C 1
ATOM 1996 O O . TRP A 1 252 ? -16.296 -27.323 -30.133 1.00 83.06 252 TRP A O 1
ATOM 2006 N N . VAL A 1 253 ? -15.939 -25.254 -30.944 1.00 87.88 253 VAL A N 1
ATOM 2007 C CA . VAL A 1 253 ? -15.226 -25.647 -32.157 1.00 87.88 253 VAL A CA 1
ATOM 2008 C C . VAL A 1 253 ? -13.736 -25.420 -31.927 1.00 87.88 253 VAL A C 1
ATOM 2010 O O . VAL A 1 253 ? -13.324 -24.349 -31.477 1.00 87.88 253 VAL A O 1
ATOM 2013 N N . ALA A 1 254 ? -12.919 -26.436 -32.201 1.00 85.56 254 ALA A N 1
ATOM 2014 C CA . ALA A 1 254 ? -11.470 -26.301 -32.131 1.00 85.56 254 ALA A CA 1
ATOM 2015 C C . ALA A 1 254 ? -10.991 -25.378 -33.257 1.00 85.56 254 ALA A C 1
ATOM 2017 O O . ALA A 1 254 ? -11.271 -25.629 -34.431 1.00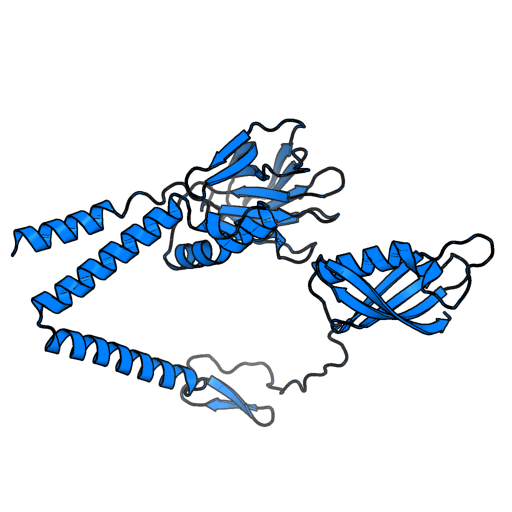 85.56 254 ALA A O 1
ATOM 2018 N N . HIS A 1 255 ? -10.262 -24.327 -32.899 1.00 78.62 255 HIS A N 1
ATOM 2019 C CA . HIS A 1 255 ? -9.495 -23.524 -33.838 1.00 78.62 255 HIS A CA 1
ATOM 2020 C C . HIS A 1 255 ? -8.016 -23.846 -33.596 1.00 78.62 255 HIS A C 1
ATOM 2022 O O . HIS A 1 255 ? -7.561 -23.758 -32.456 1.00 78.62 255 HIS A O 1
ATOM 2028 N N . GLY A 1 256 ? -7.316 -24.318 -34.633 1.00 82.19 256 GLY A N 1
ATOM 2029 C CA . GLY A 1 256 ? -5.951 -24.852 -34.522 1.00 82.19 256 GLY A CA 1
ATOM 2030 C C . GLY A 1 256 ? -5.867 -26.188 -33.778 1.00 82.19 256 GLY A C 1
ATOM 2031 O O . GLY A 1 256 ? -6.711 -27.068 -33.963 1.00 82.19 256 GLY A O 1
ATOM 2032 N N . GLN A 1 257 ? -4.829 -26.351 -32.956 1.00 81.00 257 GLN A N 1
ATOM 2033 C CA . GLN A 1 257 ? -4.595 -27.516 -32.097 1.00 81.00 257 GLN A CA 1
ATOM 2034 C C . GLN A 1 257 ? -4.588 -27.100 -30.616 1.00 81.00 257 GLN A C 1
ATOM 2036 O O . GLN A 1 257 ? -3.521 -27.031 -30.003 1.00 81.00 257 GLN A O 1
ATOM 2041 N N . PRO A 1 258 ? -5.761 -26.824 -30.012 1.00 80.81 258 PRO A N 1
ATOM 2042 C CA . PRO A 1 258 ? -5.829 -26.437 -28.609 1.00 80.81 258 PRO A CA 1
ATOM 2043 C C . PRO A 1 258 ? -5.216 -27.521 -27.719 1.00 80.81 258 PRO A C 1
ATOM 2045 O O . PRO A 1 258 ? -5.645 -28.675 -27.725 1.00 80.81 258 PRO A O 1
ATOM 2048 N N . VAL A 1 259 ? -4.199 -27.130 -26.950 1.00 78.81 259 VAL A N 1
ATOM 2049 C CA . VAL A 1 259 ? -3.514 -28.007 -25.985 1.00 78.81 259 VAL A CA 1
ATOM 2050 C C . VAL A 1 259 ? -4.394 -28.249 -24.753 1.00 78.81 259 VAL A C 1
ATOM 2052 O O . VAL A 1 259 ? -4.269 -29.266 -24.072 1.00 78.81 259 VAL A O 1
ATOM 2055 N N . GLU A 1 260 ? -5.309 -27.321 -24.474 1.00 79.38 260 GLU A N 1
ATOM 2056 C CA . GLU A 1 260 ? -6.275 -27.436 -23.389 1.00 79.38 260 GLU A CA 1
ATOM 2057 C C . GLU A 1 260 ? -7.420 -28.391 -23.748 1.00 79.38 260 GLU A C 1
ATOM 2059 O O . GLU A 1 260 ? -7.922 -28.425 -24.877 1.00 79.38 260 GLU A O 1
ATOM 2064 N N . VAL A 1 261 ? -7.867 -29.160 -22.754 1.00 83.50 261 VAL A N 1
ATOM 2065 C CA . VAL A 1 261 ? -9.006 -30.073 -22.893 1.00 83.50 261 VAL A CA 1
ATOM 2066 C C . VAL A 1 261 ? -10.260 -29.261 -23.225 1.00 83.50 261 VAL A C 1
ATOM 2068 O O . VAL A 1 261 ? -10.478 -28.195 -22.649 1.00 83.50 261 VAL A O 1
ATOM 2071 N N . ARG A 1 262 ? -11.096 -29.762 -24.146 1.00 85.19 262 ARG A N 1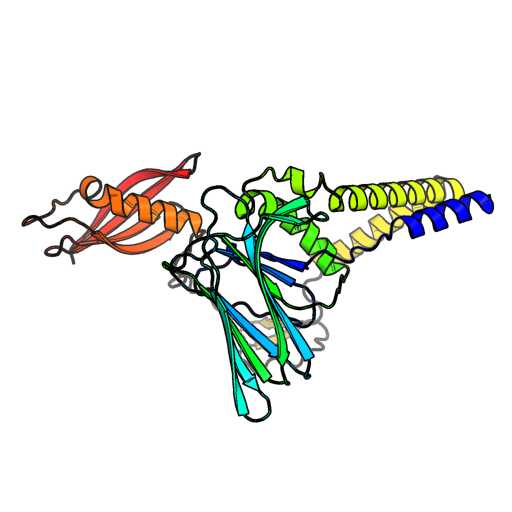
ATOM 2072 C CA . ARG A 1 262 ? -12.374 -29.121 -24.493 1.00 85.19 262 ARG A CA 1
ATOM 2073 C C . ARG A 1 262 ? -13.163 -28.818 -23.216 1.00 85.19 262 ARG A C 1
ATOM 2075 O O . ARG A 1 262 ? -13.409 -29.762 -22.463 1.00 85.19 262 ARG A O 1
ATOM 2082 N N . PRO A 1 263 ? -13.607 -27.568 -22.991 1.00 84.25 263 PRO A N 1
ATOM 2083 C CA . PRO A 1 263 ? -14.417 -27.260 -21.825 1.00 84.25 263 PRO A CA 1
ATOM 2084 C C . PRO A 1 263 ? -15.679 -28.131 -21.801 1.00 84.25 263 PRO A C 1
ATOM 2086 O O . PRO A 1 263 ? -16.344 -28.327 -22.819 1.00 84.25 263 PRO A O 1
ATOM 2089 N N . ASP A 1 264 ? -15.997 -28.657 -20.626 1.00 79.44 264 ASP A N 1
ATOM 2090 C CA . ASP A 1 264 ? -17.173 -29.484 -20.340 1.00 79.44 264 ASP A CA 1
ATOM 2091 C C . ASP A 1 264 ? -18.461 -28.657 -20.178 1.00 79.44 264 ASP A C 1
ATOM 2093 O O . ASP A 1 264 ? -19.569 -29.178 -20.301 1.00 79.44 264 ASP A O 1
ATOM 2097 N N . ARG A 1 265 ? -18.322 -27.345 -19.961 1.00 72.88 265 ARG A N 1
ATOM 2098 C CA . ARG A 1 265 ? -19.428 -26.386 -19.873 1.00 72.88 265 ARG A CA 1
ATOM 2099 C C . ARG A 1 265 ? -19.970 -25.962 -21.252 1.00 72.88 265 ARG A C 1
ATOM 2101 O O . ARG A 1 265 ? -19.170 -25.668 -22.147 1.00 72.88 265 ARG A O 1
ATOM 2108 N N . PRO A 1 266 ? -21.303 -25.843 -21.425 1.00 72.25 266 PRO A N 1
ATOM 2109 C CA . PRO A 1 266 ? -21.907 -25.343 -22.658 1.00 72.25 266 PRO A CA 1
ATOM 2110 C C . PRO A 1 266 ? -21.429 -23.920 -22.951 1.00 72.25 266 PRO A C 1
ATOM 2112 O O . PRO A 1 266 ? -21.387 -23.059 -22.069 1.00 72.25 266 PRO A O 1
ATOM 2115 N N . CYS A 1 267 ? -21.046 -23.678 -24.200 1.00 70.19 267 CYS A N 1
ATOM 2116 C CA . CYS A 1 267 ? -20.585 -22.374 -24.630 1.00 70.19 267 CYS A CA 1
ATOM 2117 C C . CYS A 1 267 ? -21.813 -21.579 -25.081 1.00 70.19 267 CYS A C 1
ATOM 2119 O O . CYS A 1 267 ? -22.417 -21.847 -26.108 1.00 70.19 267 CYS A O 1
ATOM 2121 N N . SER A 1 268 ? -22.253 -20.610 -24.291 1.00 52.84 268 SER A N 1
ATOM 2122 C CA . SER A 1 268 ? -23.193 -19.605 -24.781 1.00 52.84 268 SER A CA 1
ATOM 2123 C C . SER A 1 268 ? -22.442 -18.292 -24.848 1.00 52.84 268 SER A C 1
ATOM 2125 O O . SER A 1 268 ? -21.854 -17.886 -23.843 1.00 52.84 268 SER A O 1
ATOM 2127 N N . LYS A 1 269 ? -22.504 -17.589 -25.987 1.00 44.88 269 LYS A N 1
ATOM 2128 C CA . LYS A 1 269 ? -22.366 -16.131 -25.958 1.00 44.88 269 LYS A CA 1
ATOM 2129 C C . LYS A 1 269 ? -23.401 -15.654 -24.945 1.00 44.88 269 LYS A C 1
ATOM 2131 O O . LYS A 1 269 ? -24.590 -15.649 -25.251 1.00 44.88 269 LYS A O 1
ATOM 2136 N N . GLN A 1 270 ? -22.959 -15.294 -23.744 1.00 39.31 270 GLN A N 1
ATOM 2137 C CA . GLN A 1 270 ? -23.729 -14.375 -22.934 1.00 39.31 270 GLN A CA 1
ATOM 2138 C C . GLN A 1 270 ? -23.884 -13.140 -23.815 1.00 39.31 270 GLN A C 1
ATOM 2140 O O . GLN A 1 270 ? -22.941 -12.379 -24.031 1.00 39.31 270 GLN A O 1
ATOM 2145 N N . ILE A 1 271 ? -25.070 -12.995 -24.404 1.00 36.62 271 ILE A N 1
ATOM 2146 C CA . ILE A 1 271 ? -25.627 -11.677 -24.647 1.00 36.62 271 ILE A CA 1
ATOM 2147 C C . ILE A 1 271 ? -25.411 -10.969 -23.317 1.00 36.62 271 ILE A C 1
ATOM 2149 O O . ILE A 1 271 ? -25.906 -11.437 -22.292 1.00 36.62 271 ILE A O 1
ATOM 2153 N N . LEU A 1 272 ? -24.548 -9.955 -23.329 1.00 39.81 272 LEU A N 1
ATOM 2154 C CA . LEU A 1 272 ? -24.359 -9.054 -22.210 1.00 39.81 272 LEU A CA 1
ATOM 2155 C C . LEU A 1 272 ? -25.742 -8.510 -21.865 1.00 39.81 272 LEU A C 1
ATOM 2157 O O . LEU A 1 272 ? -26.236 -7.583 -22.502 1.00 39.81 272 LEU A O 1
ATOM 2161 N N . ASP A 1 273 ? -26.378 -9.144 -20.890 1.00 40.00 273 ASP A N 1
ATOM 2162 C CA . ASP A 1 273 ? -27.521 -8.601 -20.193 1.00 40.00 273 ASP A CA 1
ATOM 2163 C C . ASP A 1 273 ? -26.979 -7.482 -19.300 1.00 40.00 273 ASP A C 1
ATOM 2165 O O . ASP A 1 273 ? -26.710 -7.642 -18.111 1.00 40.00 273 ASP A O 1
ATOM 2169 N N . THR A 1 274 ? -26.725 -6.329 -19.917 1.00 42.38 274 THR A N 1
ATOM 2170 C CA . THR A 1 274 ? -26.315 -5.085 -19.258 1.00 42.38 274 THR A CA 1
ATOM 2171 C C . THR A 1 274 ? -27.448 -4.447 -18.456 1.00 42.38 274 THR A C 1
ATOM 2173 O O . THR A 1 274 ? -27.358 -3.272 -18.114 1.00 42.38 274 THR A O 1
ATOM 2176 N N . LYS A 1 275 ? -28.506 -5.181 -18.088 1.00 45.44 275 LYS A N 1
ATOM 2177 C CA . LYS A 1 275 ? -29.568 -4.630 -17.238 1.00 45.44 275 LYS A CA 1
ATOM 2178 C C . LYS A 1 275 ? -29.313 -4.698 -15.737 1.00 45.44 275 LYS A C 1
ATOM 2180 O O . LYS A 1 275 ? -30.129 -4.156 -15.007 1.00 45.44 275 LYS A O 1
ATOM 2185 N N . ASN A 1 276 ? -28.209 -5.276 -15.255 1.00 47.62 276 ASN A N 1
ATOM 2186 C CA . ASN A 1 276 ? -27.972 -5.363 -13.802 1.00 47.62 276 ASN A CA 1
ATOM 2187 C C . ASN A 1 276 ? -26.533 -5.113 -13.324 1.00 47.62 276 ASN A C 1
ATOM 2189 O O . ASN A 1 276 ? -26.232 -5.362 -12.157 1.00 47.62 276 ASN A O 1
ATOM 2193 N N . VAL A 1 277 ? -25.634 -4.577 -14.156 1.00 48.12 277 VAL A N 1
ATOM 2194 C CA . VAL A 1 277 ? -24.348 -4.086 -13.633 1.00 48.12 277 VAL A CA 1
ATOM 2195 C C . VAL A 1 277 ? -24.549 -2.642 -13.183 1.00 48.12 277 VAL A C 1
ATOM 2197 O O . VAL A 1 277 ? -24.488 -1.724 -13.997 1.00 48.12 277 VAL A O 1
ATOM 2200 N N . LYS A 1 278 ? -24.837 -2.449 -11.888 1.00 64.31 278 LYS A N 1
ATOM 2201 C CA . LYS A 1 278 ? -24.870 -1.116 -11.267 1.00 64.31 278 LYS A CA 1
ATOM 2202 C C . LYS A 1 278 ? -23.548 -0.409 -11.561 1.00 64.31 278 LYS A C 1
ATOM 2204 O O . LYS A 1 278 ? -22.484 -0.966 -11.287 1.00 64.31 278 LYS A O 1
ATOM 2209 N N . PHE A 1 279 ? -23.617 0.794 -12.120 1.00 79.88 279 PHE A N 1
ATOM 2210 C CA . PHE A 1 279 ? -22.432 1.593 -12.388 1.00 79.88 279 PHE A CA 1
ATOM 2211 C C . PHE A 1 279 ? -21.730 1.932 -11.061 1.00 79.88 279 PHE A C 1
ATOM 2213 O O . PHE A 1 279 ? -22.357 2.412 -10.117 1.00 79.88 279 PHE A O 1
ATOM 2220 N N . GLN A 1 280 ? -20.431 1.639 -10.979 1.00 85.81 280 GLN A N 1
ATOM 2221 C CA . GLN A 1 280 ? -19.601 1.911 -9.803 1.00 85.81 280 GLN A CA 1
ATOM 2222 C C . GLN A 1 280 ? -18.598 3.018 -10.160 1.00 85.81 280 GLN A C 1
ATOM 2224 O O . GLN A 1 280 ? -17.665 2.753 -10.922 1.00 85.81 280 GLN A O 1
ATOM 2229 N N . PRO A 1 281 ? -18.769 4.257 -9.667 1.00 86.81 281 PRO A N 1
ATOM 2230 C CA . PRO A 1 281 ? -17.811 5.328 -9.917 1.00 86.81 281 PRO A CA 1
ATOM 2231 C C . PRO A 1 281 ? -16.507 5.082 -9.149 1.00 86.81 281 PRO A C 1
ATOM 2233 O O . PRO A 1 281 ? -16.436 4.260 -8.232 1.00 86.81 281 PRO A O 1
ATOM 2236 N N . ALA A 1 282 ? -15.471 5.862 -9.466 1.00 85.25 282 ALA A N 1
ATOM 2237 C CA . ALA A 1 282 ? -14.268 5.900 -8.641 1.00 85.25 282 ALA A CA 1
ATOM 2238 C C . ALA A 1 282 ? -14.631 6.236 -7.172 1.00 85.25 282 ALA A C 1
ATOM 2240 O O . ALA A 1 282 ? -15.436 7.145 -6.943 1.00 85.25 282 ALA A O 1
ATOM 2241 N N . PRO A 1 283 ? -14.022 5.587 -6.160 1.00 85.75 283 PRO A N 1
ATOM 2242 C CA . PRO A 1 283 ? -14.384 5.795 -4.753 1.00 85.75 283 PRO A CA 1
ATOM 2243 C C . PRO A 1 283 ? -14.325 7.255 -4.281 1.00 85.75 283 PRO A C 1
ATOM 2245 O O . PRO A 1 283 ? -15.144 7.676 -3.467 1.00 85.75 283 PRO A O 1
ATOM 2248 N N . ALA A 1 284 ? -13.390 8.048 -4.817 1.00 84.81 284 ALA A N 1
ATOM 2249 C CA . ALA A 1 284 ? -13.291 9.478 -4.525 1.00 84.81 284 ALA A CA 1
ATOM 2250 C C . ALA A 1 284 ? -14.534 10.254 -4.998 1.00 84.81 284 ALA A C 1
ATOM 2252 O O . ALA A 1 284 ? -15.067 11.071 -4.254 1.00 84.81 284 ALA A O 1
ATOM 2253 N N . VAL A 1 285 ? -15.046 9.941 -6.192 1.00 88.56 285 VAL A N 1
ATOM 2254 C CA . VAL A 1 285 ? -16.272 10.538 -6.746 1.00 88.56 285 VAL A CA 1
ATOM 2255 C C . VAL A 1 285 ? -17.475 10.172 -5.879 1.00 88.56 285 VAL A C 1
ATOM 2257 O O . VAL A 1 285 ? -18.238 11.056 -5.491 1.00 88.56 285 VAL A O 1
ATOM 2260 N N . ALA A 1 286 ? -17.604 8.894 -5.500 1.00 91.06 286 ALA A N 1
ATOM 2261 C CA . ALA A 1 286 ? -18.679 8.436 -4.619 1.00 91.06 286 ALA A CA 1
ATOM 2262 C C . ALA A 1 286 ? -18.686 9.181 -3.275 1.00 91.06 286 ALA A C 1
ATOM 2264 O O . ALA A 1 286 ? -19.737 9.630 -2.814 1.00 91.06 286 ALA A O 1
ATOM 2265 N N . TYR A 1 287 ? -17.507 9.338 -2.668 1.00 92.00 287 TYR A N 1
ATOM 2266 C CA . TYR A 1 287 ? -17.337 10.048 -1.405 1.00 92.00 287 TYR A CA 1
ATOM 2267 C C . TYR A 1 287 ? -17.701 11.535 -1.519 1.00 92.00 287 TYR A C 1
ATOM 2269 O O . TYR A 1 287 ? -18.473 12.038 -0.703 1.00 92.00 287 TYR A O 1
ATOM 2277 N N . LEU A 1 288 ? -17.187 12.231 -2.539 1.00 94.56 288 LEU A N 1
ATOM 2278 C CA . LEU A 1 288 ? -17.437 13.660 -2.742 1.00 94.56 288 LEU A CA 1
ATOM 2279 C C . LEU A 1 288 ? -18.927 13.951 -2.956 1.00 94.56 288 LEU A C 1
ATOM 2281 O O . LEU A 1 288 ? -19.481 14.847 -2.318 1.00 94.56 288 LEU A O 1
ATOM 2285 N N . VAL A 1 289 ? -19.589 13.169 -3.811 1.00 95.06 289 VAL A N 1
ATOM 2286 C CA . VAL A 1 289 ? -21.016 13.334 -4.125 1.00 95.06 289 VAL A CA 1
ATOM 2287 C C . VAL A 1 289 ? -21.890 13.037 -2.908 1.00 95.06 289 VAL A C 1
ATOM 2289 O O . VAL A 1 289 ? -22.799 13.810 -2.611 1.00 95.06 289 VAL A O 1
ATOM 2292 N N . ARG A 1 290 ? -21.585 11.974 -2.152 1.00 96.75 290 ARG A N 1
ATOM 2293 C CA . ARG A 1 290 ? -22.285 11.667 -0.897 1.00 96.75 290 ARG A CA 1
ATOM 2294 C C . ARG A 1 290 ? -22.148 12.803 0.117 1.00 96.75 290 ARG A C 1
ATOM 2296 O O . ARG A 1 290 ? -23.161 13.276 0.622 1.00 96.75 290 ARG A O 1
ATOM 2303 N N . ALA A 1 291 ? -20.927 13.275 0.371 1.00 93.81 291 ALA A N 1
ATOM 2304 C CA . ALA A 1 291 ? -20.676 14.356 1.325 1.00 93.81 291 ALA A CA 1
ATOM 2305 C C . ALA A 1 291 ? -21.371 15.668 0.916 1.00 93.81 291 ALA A C 1
ATOM 2307 O O . ALA A 1 291 ? -21.873 16.409 1.764 1.00 93.81 291 ALA A O 1
ATOM 2308 N N . T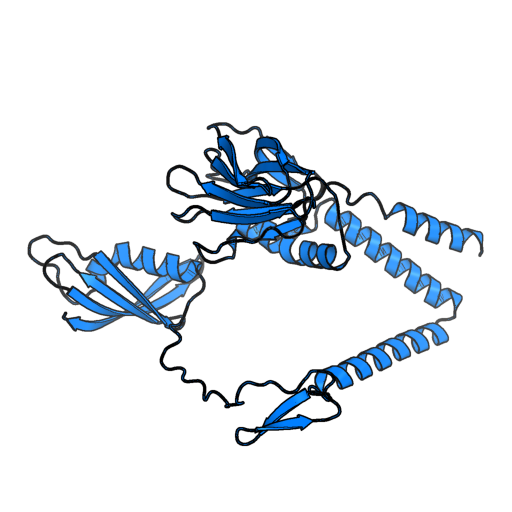YR A 1 292 ? -21.426 15.954 -0.388 1.00 96.69 292 TYR A N 1
ATOM 2309 C CA . TYR A 1 292 ? -22.174 17.088 -0.918 1.00 96.69 292 TYR A CA 1
ATOM 2310 C C . TYR A 1 292 ? -23.680 16.941 -0.669 1.00 96.69 292 TYR A C 1
ATOM 2312 O O . TYR A 1 292 ? -24.302 17.876 -0.164 1.00 96.69 292 TYR A O 1
ATOM 2320 N N . LEU A 1 293 ? -24.261 15.779 -0.979 1.00 97.06 293 LEU A N 1
ATOM 2321 C CA . LEU A 1 293 ? -25.688 15.520 -0.784 1.00 97.06 293 LEU A CA 1
ATOM 2322 C C . LEU A 1 293 ? -26.072 15.571 0.697 1.00 97.06 293 LEU A C 1
ATOM 2324 O O . LEU A 1 293 ? -26.992 16.296 1.046 1.00 97.06 293 LEU A O 1
ATOM 2328 N N . GLU A 1 294 ? -25.332 14.918 1.590 1.00 94.69 294 GLU A N 1
ATOM 2329 C CA . GLU A 1 294 ? -25.619 14.933 3.036 1.00 94.69 294 GLU A CA 1
ATOM 2330 C C . GLU A 1 294 ? -25.669 16.352 3.625 1.00 94.69 294 GLU A C 1
ATOM 2332 O O . GLU A 1 294 ? -26.420 16.616 4.562 1.00 94.69 294 GLU A O 1
ATOM 2337 N N . LYS A 1 295 ? -24.905 17.290 3.055 1.00 95.69 295 LYS A N 1
ATOM 2338 C CA . LYS A 1 295 ? -24.891 18.689 3.491 1.00 95.69 295 LYS A CA 1
ATOM 2339 C C . LYS A 1 295 ? -25.973 19.553 2.836 1.00 95.69 295 LYS A C 1
ATOM 2341 O O . LYS A 1 295 ? -26.383 20.546 3.434 1.00 95.69 295 LYS A O 1
ATOM 2346 N N . ASN A 1 296 ? -26.387 19.230 1.612 1.00 96.88 296 ASN A N 1
ATOM 2347 C CA . ASN A 1 296 ? -27.195 20.123 0.775 1.00 96.88 296 ASN A CA 1
ATOM 2348 C C . ASN A 1 296 ? -28.559 19.540 0.370 1.00 96.88 296 ASN A C 1
ATOM 2350 O O . ASN A 1 296 ? -29.335 20.231 -0.276 1.00 96.88 296 ASN A O 1
ATOM 2354 N N . ILE A 1 297 ? -28.905 18.303 0.734 1.00 96.75 297 ILE A N 1
ATOM 2355 C CA . ILE A 1 297 ? -30.125 17.647 0.231 1.00 96.75 297 ILE A CA 1
ATOM 2356 C C . ILE A 1 297 ? -31.411 18.416 0.562 1.00 96.75 297 ILE A C 1
ATOM 2358 O O . ILE A 1 297 ? -32.289 18.527 -0.290 1.00 96.75 297 ILE A O 1
ATOM 2362 N N . SER A 1 298 ? -31.479 19.056 1.733 1.00 95.06 298 SER A N 1
ATOM 2363 C CA . SER A 1 298 ? -32.608 19.907 2.130 1.00 95.06 298 SER A CA 1
ATOM 2364 C C . SER A 1 298 ? -32.791 21.152 1.258 1.00 95.06 298 SER A C 1
ATOM 2366 O O . SER A 1 298 ? -33.908 21.647 1.126 1.00 95.06 298 SER A O 1
ATOM 2368 N N . SER A 1 299 ? -31.711 21.693 0.681 1.00 95.56 299 SER A N 1
ATOM 2369 C CA . SER A 1 299 ? -31.780 22.844 -0.228 1.00 95.56 299 SER A CA 1
ATOM 2370 C C . SER A 1 299 ? -31.923 22.434 -1.693 1.00 95.56 299 SER A C 1
ATOM 2372 O O . SER A 1 299 ? -32.476 23.203 -2.476 1.00 95.56 299 SER A O 1
ATOM 2374 N N . LEU A 1 300 ? -31.439 21.243 -2.056 1.00 95.31 300 LEU A N 1
ATOM 2375 C CA . LEU A 1 300 ? -31.532 20.683 -3.406 1.00 95.31 300 LEU A CA 1
ATOM 2376 C C . LEU A 1 300 ? -32.922 20.113 -3.710 1.00 95.31 300 LEU A C 1
ATOM 2378 O O . LEU A 1 300 ? -33.368 20.183 -4.853 1.00 95.31 300 LEU A O 1
ATOM 2382 N N . SER A 1 301 ? -33.599 19.548 -2.707 1.00 94.75 301 SER A N 1
ATOM 2383 C CA . SER A 1 301 ? -34.933 18.976 -2.880 1.00 94.75 301 SER A CA 1
ATOM 2384 C C . SER A 1 301 ? -35.967 20.068 -3.211 1.00 94.75 301 SER A C 1
ATOM 2386 O O . SER A 1 301 ? -36.070 21.058 -2.477 1.00 94.75 301 SER A O 1
ATOM 2388 N N . PRO A 1 302 ? -36.781 19.900 -4.273 1.00 93.25 302 PRO A N 1
ATOM 2389 C CA . PRO A 1 302 ? -37.909 20.793 -4.541 1.00 93.25 302 PRO A CA 1
ATOM 2390 C C . PRO A 1 302 ? -39.030 20.633 -3.500 1.00 93.25 302 PRO A C 1
ATOM 2392 O O . PRO A 1 302 ? -39.768 21.584 -3.242 1.00 93.25 302 PRO A O 1
ATOM 2395 N N . GLU A 1 303 ? -39.123 19.461 -2.865 1.00 94.06 303 GLU A N 1
ATOM 2396 C CA . GLU A 1 303 ? -40.063 19.172 -1.781 1.00 94.06 303 GLU A CA 1
ATOM 2397 C C . GLU A 1 303 ? -39.538 19.676 -0.435 1.00 94.06 303 GLU A C 1
ATOM 2399 O O . GLU A 1 303 ? -38.327 19.703 -0.195 1.00 94.06 303 GLU A O 1
ATOM 2404 N N . LYS A 1 304 ? -40.456 20.071 0.454 1.00 93.44 304 LYS A N 1
ATOM 2405 C CA . LYS A 1 304 ? -40.130 20.612 1.780 1.00 93.44 304 LYS A CA 1
ATOM 2406 C C . LYS A 1 304 ? -40.234 19.557 2.874 1.00 93.44 304 LYS A C 1
ATOM 2408 O O . LYS A 1 304 ? -41.128 18.716 2.861 1.00 93.44 304 LYS A O 1
ATOM 2413 N N . GLU A 1 305 ? -39.332 19.676 3.840 1.00 93.38 305 GLU A N 1
ATOM 2414 C CA . GLU A 1 305 ? -39.350 18.923 5.093 1.00 93.38 305 GLU A CA 1
ATOM 2415 C C . GLU A 1 305 ? -40.620 19.249 5.889 1.00 93.38 305 GLU A C 1
ATOM 2417 O O . GLU A 1 305 ? -41.090 20.394 5.891 1.00 93.38 305 GLU A O 1
ATOM 2422 N N . VAL A 1 306 ? -41.163 18.260 6.600 1.00 92.56 306 VAL A N 1
ATOM 2423 C CA . VAL A 1 306 ? -42.351 18.438 7.444 1.00 92.56 306 VAL A CA 1
ATOM 2424 C C . VAL A 1 306 ? -42.058 18.149 8.912 1.00 92.56 306 VAL A C 1
ATOM 2426 O O . VAL A 1 306 ? -41.144 17.408 9.264 1.00 92.56 306 VAL A O 1
ATOM 2429 N N . LEU A 1 307 ? -42.869 18.744 9.794 1.00 87.75 307 LEU A N 1
ATOM 2430 C CA . LEU A 1 307 ? -42.900 18.436 11.232 1.00 87.75 307 LEU A CA 1
ATOM 2431 C C . LEU A 1 307 ? -41.539 18.555 11.949 1.00 87.75 307 LEU A C 1
ATOM 2433 O O . LEU A 1 307 ? -41.300 17.898 12.957 1.00 87.75 307 LEU A O 1
ATOM 2437 N N . GLY A 1 308 ? -40.655 19.421 11.446 1.00 82.38 308 GLY A N 1
ATOM 2438 C CA . GLY A 1 308 ? -39.335 19.662 12.034 1.00 82.38 308 GLY A CA 1
ATOM 2439 C C . GLY A 1 308 ? -38.298 18.568 11.755 1.00 82.38 308 GLY A C 1
ATOM 2440 O O . GLY A 1 308 ? -37.216 18.620 12.342 1.00 82.38 308 GLY A O 1
ATOM 2441 N N . GLY A 1 309 ? -38.605 17.606 10.878 1.00 84.25 309 GLY A N 1
ATOM 2442 C CA . GLY A 1 309 ? -37.628 16.658 10.345 1.00 84.25 309 GLY A CA 1
ATOM 2443 C C . GLY A 1 309 ? -36.578 17.350 9.473 1.00 84.25 309 GLY A C 1
ATOM 2444 O O . GLY A 1 309 ? -36.789 18.465 9.000 1.00 84.25 309 GLY A O 1
ATOM 2445 N N . LYS A 1 310 ? -35.434 16.688 9.269 1.00 91.50 310 LYS A N 1
ATOM 2446 C CA . LYS A 1 310 ? -34.432 17.096 8.278 1.00 91.50 310 LYS A CA 1
ATOM 2447 C C . LYS A 1 310 ? -34.205 15.970 7.295 1.00 91.50 310 LYS A C 1
ATOM 2449 O O . LYS A 1 310 ? -34.039 14.833 7.731 1.00 91.50 310 LYS A O 1
ATOM 2454 N N . PHE A 1 311 ? -34.147 16.291 6.008 1.00 96.38 311 PHE A N 1
ATOM 2455 C CA . PHE A 1 311 ? -33.811 15.308 4.995 1.00 96.38 311 PHE A CA 1
ATOM 2456 C C . PHE A 1 311 ? -32.411 14.746 5.241 1.00 96.38 311 PHE A C 1
ATOM 2458 O O . PHE A 1 311 ? -31.437 15.489 5.375 1.00 96.38 311 PHE A O 1
ATOM 2465 N N . TYR A 1 312 ? -32.312 13.422 5.263 1.00 92.25 312 TYR A N 1
ATOM 2466 C CA . TYR A 1 312 ? -31.053 12.694 5.267 1.00 92.25 312 TYR A CA 1
ATOM 2467 C C . TYR A 1 312 ? -31.048 11.616 4.187 1.00 92.25 312 TYR A C 1
ATOM 2469 O O . TYR A 1 312 ? -32.083 11.108 3.757 1.00 92.25 312 TYR A O 1
ATOM 2477 N N . LEU A 1 313 ? -29.846 11.290 3.726 1.00 96.06 313 LEU A N 1
ATOM 2478 C CA . LEU A 1 313 ? -29.607 10.349 2.642 1.00 96.06 313 LEU A CA 1
ATOM 2479 C C . LEU A 1 313 ? -29.724 8.901 3.145 1.00 96.06 313 LEU A C 1
ATOM 2481 O O . LEU A 1 313 ? -29.009 8.514 4.067 1.00 96.06 313 LEU A O 1
ATOM 2485 N N . THR A 1 314 ? -30.561 8.086 2.504 1.00 92.50 314 THR A N 1
ATOM 2486 C CA . THR A 1 314 ? -30.741 6.659 2.832 1.00 92.50 314 THR A CA 1
ATOM 2487 C C . THR A 1 314 ? -30.073 5.735 1.820 1.00 92.50 314 THR A C 1
ATOM 2489 O O . THR A 1 314 ? -29.502 4.717 2.204 1.00 92.50 314 THR A O 1
ATOM 2492 N N . ASN A 1 315 ? -30.067 6.100 0.534 1.00 93.81 315 ASN A N 1
ATOM 2493 C CA . ASN A 1 315 ? -29.380 5.348 -0.517 1.00 93.81 315 ASN A CA 1
ATOM 2494 C C . ASN A 1 315 ? -28.802 6.281 -1.589 1.00 93.81 315 ASN A C 1
ATOM 2496 O O . ASN A 1 315 ? -29.347 7.351 -1.857 1.00 93.81 315 ASN A O 1
ATOM 2500 N N . LEU A 1 316 ? -27.707 5.860 -2.217 1.00 94.50 316 LEU A N 1
ATOM 2501 C CA . LEU A 1 316 ? -27.064 6.571 -3.319 1.00 94.50 316 LEU A CA 1
ATOM 2502 C C . LEU A 1 316 ? -26.556 5.558 -4.339 1.00 94.50 316 LEU A C 1
ATOM 2504 O O . LEU A 1 316 ? -25.628 4.802 -4.053 1.00 94.50 316 LEU A O 1
ATOM 2508 N N . GLU A 1 317 ? -27.139 5.576 -5.532 1.00 92.38 317 GLU A N 1
ATOM 2509 C CA . GLU A 1 317 ? -26.785 4.672 -6.623 1.00 92.38 317 GLU A CA 1
ATOM 2510 C C . GLU A 1 317 ? -26.407 5.468 -7.861 1.00 92.38 317 GLU A C 1
ATOM 2512 O O . GLU A 1 317 ? -27.193 6.259 -8.372 1.00 92.38 317 GLU A O 1
ATOM 2517 N N . PHE A 1 318 ? -25.202 5.264 -8.376 1.00 92.69 318 PHE A N 1
ATOM 2518 C CA . PHE A 1 318 ? -24.770 5.965 -9.575 1.00 92.69 318 PHE A CA 1
ATOM 2519 C C . PHE A 1 318 ? -25.325 5.266 -10.811 1.00 92.69 318 PHE A C 1
ATOM 2521 O O . PHE A 1 318 ? -25.247 4.046 -10.940 1.00 92.69 318 PHE A O 1
ATOM 2528 N N . SER A 1 319 ? -25.899 6.055 -11.716 1.00 86.38 319 SER A N 1
ATOM 2529 C CA . SER A 1 319 ? -26.299 5.581 -13.044 1.00 86.38 319 SER A CA 1
ATOM 2530 C C . SER A 1 319 ? -25.145 5.720 -14.037 1.00 86.38 319 SER A C 1
ATOM 2532 O O . SER A 1 319 ? -24.974 4.868 -14.905 1.00 86.38 319 SER A O 1
ATOM 2534 N N . ASP A 1 320 ? -24.328 6.764 -13.871 1.00 89.56 320 ASP A N 1
ATOM 2535 C CA . ASP A 1 320 ? -23.120 7.045 -14.648 1.00 89.56 320 ASP A CA 1
ATOM 2536 C C . ASP A 1 320 ? -22.190 8.015 -13.873 1.00 89.56 320 ASP A C 1
ATOM 2538 O O . ASP A 1 320 ? -22.353 8.234 -12.671 1.00 89.56 320 ASP A O 1
ATOM 2542 N N . ASN A 1 321 ? -21.189 8.591 -14.550 1.00 88.94 321 ASN A N 1
ATOM 2543 C CA . ASN A 1 321 ? -20.205 9.515 -13.964 1.00 88.94 321 ASN A CA 1
ATOM 2544 C C . ASN A 1 321 ? -20.752 10.901 -13.568 1.00 88.94 321 ASN A C 1
ATOM 2546 O O . ASN A 1 321 ? -20.024 11.665 -12.939 1.00 88.94 321 ASN A O 1
ATOM 2550 N N . GLN A 1 322 ? -21.971 11.256 -13.970 1.00 93.12 322 GLN A N 1
ATOM 2551 C CA . GLN A 1 322 ? -22.577 12.582 -13.777 1.00 93.12 322 GLN A CA 1
ATOM 2552 C C . GLN A 1 322 ? -23.993 12.504 -13.194 1.00 93.12 322 GLN A C 1
ATOM 2554 O O . GLN A 1 322 ? -24.590 13.535 -12.883 1.00 93.12 322 GLN A O 1
ATOM 2559 N N . THR A 1 323 ? -24.537 11.298 -13.034 1.00 92.00 323 THR A N 1
ATOM 2560 C CA . THR A 1 323 ? -25.919 11.075 -12.620 1.00 92.00 323 THR A CA 1
ATOM 2561 C C . THR A 1 323 ? -25.996 10.027 -11.517 1.00 92.00 323 THR A C 1
ATOM 2563 O O . THR A 1 323 ? -25.461 8.921 -11.643 1.00 92.00 323 THR A O 1
ATOM 2566 N N . ALA A 1 324 ? -26.725 10.345 -10.449 1.00 95.12 324 ALA A N 1
ATOM 2567 C CA . ALA A 1 324 ? -27.017 9.422 -9.362 1.00 95.12 324 ALA A CA 1
ATOM 2568 C C . ALA A 1 324 ? -28.505 9.424 -8.994 1.00 95.12 324 ALA A C 1
ATOM 2570 O O . ALA A 1 324 ? -29.160 10.463 -8.988 1.00 95.12 324 ALA A O 1
ATOM 2571 N N . VAL A 1 325 ? -29.028 8.249 -8.660 1.00 94.94 325 VAL A N 1
ATOM 2572 C CA . VAL A 1 325 ? -30.327 8.054 -8.021 1.00 94.94 325 VAL A CA 1
ATOM 2573 C C . VAL A 1 325 ? -30.124 8.129 -6.512 1.00 94.94 325 VAL A C 1
ATOM 2575 O O . VAL A 1 325 ? -29.313 7.408 -5.930 1.00 94.94 325 VAL A O 1
ATOM 2578 N N . VAL A 1 326 ? -30.859 9.032 -5.883 1.00 95.88 326 VAL A N 1
ATOM 2579 C CA . VAL A 1 326 ? -30.703 9.435 -4.489 1.00 95.88 326 VAL A CA 1
ATOM 2580 C C . VAL A 1 326 ? -31.992 9.095 -3.759 1.00 95.88 326 VAL A C 1
ATOM 2582 O O . VAL A 1 326 ? -33.051 9.589 -4.131 1.00 95.88 326 VAL A O 1
ATOM 2585 N N . SER A 1 327 ? -31.926 8.254 -2.730 1.00 95.50 327 SER A N 1
ATOM 2586 C CA . SER A 1 327 ? -33.056 8.033 -1.816 1.00 95.50 327 SER A CA 1
ATOM 2587 C C . SER A 1 327 ? -32.818 8.800 -0.526 1.00 95.50 327 SER A C 1
ATOM 2589 O O . SER A 1 327 ? -31.712 8.757 0.017 1.00 95.50 327 SER A O 1
ATOM 2591 N N . PHE A 1 328 ? -33.829 9.520 -0.054 1.00 96.38 328 PHE A N 1
ATOM 2592 C CA . PHE A 1 328 ? -33.719 10.380 1.119 1.00 96.38 328 PHE A CA 1
ATOM 2593 C C . PHE A 1 328 ? -35.066 10.559 1.815 1.00 96.38 328 PHE A C 1
ATOM 2595 O O . PHE A 1 328 ? -36.116 10.425 1.188 1.00 96.38 328 PHE A O 1
ATOM 2602 N N . GLU A 1 329 ? -35.039 10.850 3.112 1.00 95.00 329 GLU A N 1
ATOM 2603 C CA . GLU A 1 329 ? -36.250 10.984 3.927 1.00 95.00 329 GLU A CA 1
ATOM 2604 C C . GLU A 1 329 ? -36.056 11.964 5.088 1.00 95.00 329 GLU A C 1
ATOM 2606 O O . GLU A 1 329 ? -34.926 12.229 5.492 1.00 95.00 329 GLU A O 1
ATOM 2611 N N . ASP A 1 330 ? -37.149 12.528 5.606 1.00 94.56 330 ASP A N 1
ATOM 2612 C CA . ASP A 1 330 ? -37.160 13.439 6.769 1.00 94.56 330 ASP A CA 1
ATOM 2613 C C . ASP A 1 330 ? -37.744 12.791 8.041 1.00 94.56 330 ASP A C 1
ATOM 2615 O O . ASP A 1 330 ? -38.018 13.470 9.034 1.00 94.56 330 ASP A O 1
ATOM 2619 N N . GLY A 1 331 ? -37.959 11.472 8.000 1.00 89.25 331 GLY A N 1
ATOM 2620 C CA . GLY A 1 331 ? -38.637 10.691 9.036 1.00 89.25 331 GLY A CA 1
ATOM 2621 C C . GLY A 1 331 ? -40.158 10.584 8.868 1.00 89.25 331 GLY A C 1
ATOM 2622 O O . GLY A 1 331 ? -40.774 9.781 9.565 1.00 89.25 331 GLY A O 1
ATOM 2623 N N . HIS A 1 332 ? -40.769 11.339 7.947 1.00 89.56 332 HIS A N 1
ATOM 2624 C CA . HIS A 1 332 ? -42.206 11.263 7.646 1.00 89.56 332 HIS A CA 1
ATOM 2625 C C . HIS A 1 332 ? -42.491 11.011 6.163 1.00 89.56 332 HIS A C 1
ATOM 2627 O O . HIS A 1 332 ? -43.412 10.268 5.833 1.00 89.56 332 HIS A O 1
ATOM 2633 N N . ASN A 1 333 ? -41.720 11.629 5.270 1.00 89.38 333 ASN A N 1
ATOM 2634 C CA . ASN A 1 333 ? -41.799 11.434 3.830 1.00 89.38 333 ASN A CA 1
ATOM 2635 C C . ASN A 1 333 ? -40.481 10.855 3.312 1.00 89.38 333 ASN A C 1
ATOM 2637 O O . ASN A 1 333 ? -39.409 11.351 3.665 1.00 89.38 333 ASN A O 1
ATOM 2641 N N . ALA A 1 334 ? -40.578 9.870 2.419 1.00 92.44 334 ALA A N 1
ATOM 2642 C CA . ALA A 1 334 ? -39.447 9.310 1.694 1.00 92.44 334 ALA A CA 1
ATOM 2643 C C . ALA A 1 334 ? -39.555 9.639 0.200 1.00 92.44 334 ALA A C 1
ATOM 2645 O O . ALA A 1 334 ? -40.629 9.583 -0.403 1.00 92.44 334 ALA A O 1
ATOM 2646 N N . PHE A 1 335 ? -38.426 9.976 -0.409 1.00 92.25 335 PHE A N 1
ATOM 2647 C CA . PHE A 1 335 ? -38.349 10.377 -1.805 1.00 92.25 335 PHE A CA 1
ATOM 2648 C C . PHE A 1 335 ? -37.201 9.673 -2.514 1.00 92.25 335 PHE A C 1
ATOM 2650 O O . PHE A 1 335 ? -36.168 9.349 -1.923 1.00 92.25 335 PHE A O 1
ATOM 2657 N N . VAL A 1 336 ? -37.382 9.483 -3.818 1.00 93.62 336 VAL A N 1
ATOM 2658 C CA . VAL A 1 336 ? -36.327 9.079 -4.743 1.00 93.62 336 VAL A CA 1
ATOM 2659 C C . VAL A 1 336 ? -36.157 10.193 -5.763 1.00 93.62 336 VAL A C 1
ATOM 2661 O O . VAL A 1 336 ? -37.114 10.567 -6.439 1.00 93.62 336 VAL A O 1
ATOM 2664 N N . GLY A 1 337 ? -34.945 10.726 -5.874 1.00 92.50 337 GLY A N 1
ATOM 2665 C CA . GLY A 1 337 ? -34.595 11.786 -6.810 1.00 92.50 337 GLY A CA 1
ATOM 2666 C C . GLY A 1 337 ? -33.452 11.402 -7.744 1.00 92.50 337 GLY A C 1
ATOM 2667 O O . GLY A 1 337 ? -32.634 10.540 -7.431 1.00 92.50 337 GLY A O 1
ATOM 2668 N N . LEU A 1 338 ? -33.394 12.060 -8.896 1.00 95.06 338 LEU A N 1
ATOM 2669 C CA . LEU A 1 338 ? -32.281 12.032 -9.830 1.00 95.06 338 LEU A CA 1
ATOM 2670 C C . LEU A 1 338 ? -31.416 13.270 -9.598 1.00 95.06 338 LEU A C 1
ATOM 2672 O O . LEU A 1 338 ? -31.866 14.399 -9.793 1.00 95.06 338 LEU A O 1
ATOM 2676 N N . PHE A 1 339 ? -30.168 13.054 -9.210 1.00 97.19 339 PHE A N 1
ATOM 2677 C CA . PHE A 1 339 ? -29.181 14.101 -9.011 1.00 97.19 339 PHE A CA 1
ATOM 2678 C C . PHE A 1 339 ? -28.185 14.116 -10.166 1.00 97.19 339 PHE A C 1
ATOM 2680 O O . PHE A 1 339 ? -27.516 13.115 -10.429 1.00 97.19 339 PHE A O 1
ATOM 2687 N N . LYS A 1 340 ? -28.078 15.260 -10.842 1.00 96.19 340 LYS A N 1
ATOM 2688 C CA . LYS A 1 340 ? -27.103 15.514 -11.906 1.00 96.19 340 LYS A CA 1
ATOM 2689 C C . LYS A 1 340 ? -26.012 16.429 -11.375 1.00 96.19 340 LYS A C 1
ATOM 2691 O O . LYS A 1 340 ? -26.316 17.464 -10.780 1.00 96.19 340 LYS A O 1
ATOM 2696 N N . PHE A 1 341 ? -24.755 16.079 -11.611 1.00 96.06 341 PHE A N 1
ATOM 2697 C CA . PHE A 1 341 ? -23.614 16.786 -11.041 1.00 96.06 341 PHE A CA 1
ATOM 2698 C C . PHE A 1 341 ? -22.403 16.823 -11.974 1.00 96.06 341 PHE A C 1
ATOM 2700 O O . PHE A 1 341 ? -22.269 16.021 -12.896 1.00 96.06 341 PHE A O 1
ATOM 2707 N N . THR A 1 342 ? -21.493 17.747 -11.679 1.00 95.25 342 THR A N 1
ATOM 2708 C CA . THR A 1 342 ? -20.118 17.757 -12.192 1.00 95.25 342 THR A CA 1
ATOM 2709 C C . THR A 1 342 ? -19.134 17.913 -11.033 1.00 95.25 342 THR A C 1
ATOM 2711 O O . THR A 1 342 ? -19.515 18.326 -9.935 1.00 95.25 342 THR A O 1
ATOM 2714 N N . ILE A 1 343 ? -17.870 17.556 -11.259 1.00 92.31 343 ILE A N 1
ATOM 2715 C CA . ILE A 1 343 ? -16.780 17.740 -10.297 1.00 92.31 343 ILE A CA 1
ATOM 2716 C C . ILE A 1 343 ? -15.728 18.631 -10.949 1.00 92.31 343 ILE A C 1
ATOM 2718 O O . ILE A 1 343 ? -15.076 18.225 -11.910 1.00 92.31 343 ILE A O 1
ATOM 2722 N N . ASN A 1 344 ? -15.569 19.841 -10.416 1.00 87.69 344 ASN A N 1
ATOM 2723 C CA . ASN A 1 344 ? -14.594 20.823 -10.892 1.00 87.69 344 ASN A CA 1
ATOM 2724 C C . ASN A 1 344 ? -13.314 20.763 -10.053 1.00 87.69 344 ASN A C 1
ATOM 2726 O O . ASN A 1 344 ? -13.341 20.308 -8.911 1.00 87.69 344 ASN A O 1
ATOM 2730 N N . GLU A 1 345 ? -12.194 21.272 -10.568 1.00 62.25 345 GLU A N 1
ATOM 2731 C CA . GLU A 1 345 ? -10.990 21.487 -9.756 1.00 62.25 345 GLU A CA 1
ATOM 2732 C C . GLU A 1 345 ? -11.203 22.657 -8.768 1.00 62.25 345 GLU A C 1
ATOM 2734 O O . GLU A 1 345 ? -11.707 23.703 -9.182 1.00 62.25 345 GLU A O 1
ATOM 2739 N N . PRO A 1 346 ? -10.825 22.540 -7.477 1.00 65.81 346 PRO A N 1
ATOM 2740 C CA . PRO A 1 346 ? -10.130 21.428 -6.825 1.00 65.81 346 PRO A CA 1
ATOM 2741 C C . PRO A 1 346 ? -11.098 20.454 -6.119 1.00 65.81 346 PRO A C 1
ATOM 2743 O O . PRO A 1 346 ? -11.278 20.519 -4.905 1.00 65.81 346 PRO A O 1
ATOM 2746 N N . GLU A 1 347 ? -11.705 19.536 -6.872 1.00 83.56 347 GLU A N 1
ATOM 2747 C CA . GLU A 1 347 ? -12.583 18.456 -6.388 1.00 83.56 347 GLU A CA 1
ATOM 2748 C C . GLU A 1 347 ? -13.889 18.931 -5.717 1.00 83.56 347 GLU A C 1
ATOM 2750 O O . GLU A 1 347 ? -14.383 18.327 -4.763 1.00 83.56 347 GLU A O 1
ATOM 2755 N N . GLN A 1 348 ? -14.485 20.013 -6.225 1.00 87.88 348 GLN A N 1
ATOM 2756 C CA . GLN A 1 348 ? -15.777 20.511 -5.745 1.00 87.88 348 GLN A CA 1
ATOM 2757 C C . GLN A 1 348 ? -16.934 19.958 -6.579 1.00 87.88 348 GLN A C 1
ATOM 2759 O O . GLN A 1 348 ? -16.939 20.086 -7.803 1.00 87.88 348 GLN A O 1
ATOM 2764 N N . VAL A 1 349 ? -17.927 19.370 -5.902 1.00 93.56 349 VAL A N 1
ATOM 2765 C CA . VAL A 1 349 ? -19.184 18.932 -6.526 1.00 93.56 349 VAL A CA 1
ATOM 2766 C C . VAL A 1 349 ? -20.064 20.148 -6.792 1.00 93.56 349 VAL A C 1
ATOM 2768 O O . VAL A 1 349 ? -20.371 20.913 -5.877 1.00 93.56 349 VAL A O 1
ATOM 2771 N N . GLU A 1 350 ? -20.502 20.291 -8.035 1.00 94.62 350 GLU A N 1
ATOM 2772 C CA . GLU A 1 350 ? -21.469 21.294 -8.464 1.00 94.62 350 GLU A CA 1
ATOM 2773 C C . GLU A 1 350 ? -22.753 20.596 -8.929 1.00 94.62 350 GLU A C 1
ATOM 2775 O O . GLU A 1 350 ? -22.719 19.653 -9.724 1.00 94.62 350 GLU A O 1
ATOM 2780 N N . SER A 1 351 ? -23.896 21.049 -8.407 1.00 94.31 351 SER A N 1
ATOM 2781 C CA . SER A 1 351 ? -25.212 20.536 -8.790 1.00 94.31 351 SER A CA 1
ATOM 2782 C C . SER A 1 351 ? -25.622 21.097 -10.149 1.00 94.31 351 SER A C 1
ATOM 2784 O O . SER A 1 351 ? -25.825 22.300 -10.283 1.00 94.31 351 SER A O 1
ATOM 2786 N N . LEU A 1 352 ? -25.831 20.216 -11.125 1.00 93.25 352 LEU A N 1
ATOM 2787 C CA . LEU A 1 352 ? -26.397 20.560 -12.432 1.00 93.25 352 LEU A CA 1
ATOM 2788 C C . LEU A 1 352 ? -27.930 20.448 -12.445 1.00 93.25 352 LEU A C 1
ATOM 2790 O O . LEU A 1 352 ? -28.586 21.051 -13.290 1.00 93.25 352 LEU A O 1
ATOM 2794 N N . GLY A 1 353 ? -28.512 19.684 -11.516 1.00 93.31 353 GLY A N 1
ATOM 2795 C CA . GLY A 1 353 ? -29.961 19.578 -11.355 1.00 93.31 353 GLY A CA 1
ATOM 2796 C C . GLY A 1 353 ? -30.383 18.496 -10.364 1.00 93.31 353 GLY A C 1
ATOM 2797 O O . GLY A 1 353 ? -29.648 17.539 -10.122 1.00 93.31 353 GLY A O 1
ATOM 2798 N N . PHE A 1 354 ? -31.586 18.647 -9.813 1.00 96.06 354 PHE A N 1
ATOM 2799 C CA . PHE A 1 354 ? -32.211 17.679 -8.915 1.00 96.06 354 PHE A CA 1
ATOM 2800 C C . PHE A 1 354 ? -33.693 17.538 -9.280 1.00 96.06 354 PHE A C 1
ATOM 2802 O O . PHE A 1 354 ? -34.417 18.531 -9.322 1.00 96.06 354 PHE A O 1
ATOM 2809 N N . GLU A 1 355 ? -34.141 16.319 -9.562 1.00 93.88 355 GLU A N 1
ATOM 2810 C CA . GLU A 1 355 ? -35.514 16.021 -9.990 1.00 93.88 355 GLU A CA 1
ATOM 2811 C C . GLU A 1 355 ? -36.096 14.896 -9.133 1.00 93.88 355 GLU A C 1
ATOM 2813 O O . GLU A 1 355 ? -35.421 13.902 -8.893 1.00 93.88 355 GLU A O 1
ATOM 2818 N N . ILE A 1 356 ? -37.341 15.022 -8.667 1.00 94.62 356 ILE A N 1
ATOM 2819 C CA . ILE A 1 356 ? -38.012 13.940 -7.932 1.00 94.62 356 ILE A CA 1
ATOM 2820 C C . ILE A 1 356 ? -38.551 12.925 -8.936 1.00 94.62 356 ILE A C 1
ATOM 2822 O O . ILE A 1 356 ? -39.349 13.268 -9.802 1.00 94.62 356 ILE A O 1
ATOM 2826 N N . LEU A 1 357 ? -38.126 11.672 -8.798 1.00 88.25 357 LEU A N 1
ATOM 2827 C CA . LEU A 1 357 ? -38.586 10.560 -9.626 1.00 88.25 357 LEU A CA 1
ATOM 2828 C C . LEU A 1 357 ? -39.825 9.894 -9.034 1.00 88.25 357 LEU A C 1
ATOM 2830 O O . LEU A 1 357 ? -40.737 9.522 -9.767 1.00 88.25 357 LEU A O 1
ATOM 2834 N N . ASN A 1 358 ? -39.847 9.713 -7.711 1.00 85.44 358 ASN A N 1
ATOM 2835 C CA . ASN A 1 358 ? -40.984 9.127 -7.016 1.00 85.44 358 ASN A CA 1
ATOM 2836 C C . ASN A 1 358 ? -41.057 9.585 -5.554 1.00 85.44 358 ASN A C 1
ATOM 2838 O O . ASN A 1 358 ? -40.038 9.906 -4.935 1.00 85.44 358 ASN A O 1
ATOM 2842 N N . LYS A 1 359 ? -42.268 9.546 -4.999 1.00 83.44 359 LYS A N 1
ATOM 2843 C CA . LYS A 1 359 ? -42.527 9.625 -3.563 1.00 83.44 359 LYS A CA 1
ATOM 2844 C C . LYS A 1 359 ? -42.867 8.219 -3.070 1.00 83.44 359 LYS A C 1
ATOM 2846 O O . LYS A 1 359 ? -43.768 7.592 -3.626 1.00 83.44 359 LYS A O 1
ATOM 2851 N N . ASN A 1 360 ? -42.117 7.731 -2.087 1.00 67.00 360 ASN A N 1
ATOM 2852 C CA . ASN A 1 360 ? -42.328 6.407 -1.500 1.00 67.00 360 ASN A CA 1
ATOM 2853 C C . ASN A 1 360 ? -43.305 6.458 -0.328 1.00 67.00 360 ASN A C 1
ATOM 2855 O O . ASN A 1 360 ? -43.330 7.492 0.384 1.00 67.00 360 ASN A O 1
#

Organism: NCBI:txid1802441